Protein AF-A0A662PCT4-F1 (afdb_monomer)

Radius of gyration: 28.32 Å; Cα contacts (8 Å, |Δi|>4): 503; chains: 1; bounding box: 60×59×78 Å

Secondary structure (DSSP, 8-state):
--EE---TTT--SS--HHHHHHHTTS-EE-SSEEEEEEETTEEEEEEEE----HHHHHHHHHHH-----SSEEEEEE-S-BBTTB--SSPPBPGGGSPS--SEEEE-S--S-EEEEETTEEEEE---SS--S-SGGGGS--EEEEEETTTTEEEEEE-SS-PPEEEEEEEEEEE-HHHHHHHHHHHHHHS-GGG-SS--EEEEEEEEEEPTT--GGG--HHHHHHHTBTTBEEEEEEEEEEHHHHHHHHHHHHHTTSS-HHHHHHHHHHHHHTTTSSS-HHHHHHHHTS-S-HHHHHHHHHHHHHTT--

Solvent-accessible surface area (backbone atoms only — not comparable to full-atom values): 17930 Å² total; per-residue (Å²): 138,49,79,47,55,43,46,79,85,45,72,48,82,97,65,26,67,55,56,53,38,28,77,67,72,70,36,45,65,25,68,72,38,72,49,80,48,78,57,98,92,45,41,39,34,43,36,22,32,30,42,51,65,45,85,46,36,56,60,50,48,63,71,58,54,74,70,64,64,88,60,51,24,35,43,36,39,24,52,57,37,59,91,80,53,90,65,97,55,58,46,40,49,76,88,67,52,76,69,82,46,59,34,37,39,37,60,59,45,61,52,57,47,78,53,70,55,96,92,22,51,27,43,24,50,24,31,87,62,81,84,78,84,46,79,68,52,66,58,79,36,36,45,71,48,71,42,77,92,77,72,47,76,44,81,45,68,57,86,89,64,68,49,72,44,79,47,79,45,82,37,72,63,35,49,58,68,57,55,53,49,55,54,48,51,53,62,70,70,46,72,55,85,82,38,97,46,43,36,36,37,36,41,35,40,36,45,29,33,23,90,93,59,56,80,86,72,51,62,65,63,59,59,46,57,79,48,57,87,53,38,48,71,45,81,42,85,57,56,41,42,66,65,59,55,53,51,50,50,55,51,37,43,75,69,67,78,37,53,75,65,56,51,52,42,56,50,40,35,69,76,38,47,86,79,43,88,52,59,35,64,57,57,48,51,51,73,68,46,96,57,59,71,70,59,37,50,51,51,52,48,48,62,60,56,79,44,73,121

Nearest PDB structures (foldseek):
  5dny-assembly1_C  TM=5.877E-01  e=7.518E-11  Methanocaldococcus jannaschii DSM 2661
  3thn-assembly1_A-2  TM=6.644E-01  e=1.013E-08  Thermotoga maritima
  3qg5-assembly1_D  TM=5.789E-01  e=9.753E-10  Thermotoga maritima
  6vac-assembly1_C  TM=4.426E-01  e=1.113E-01  Mus musculus
  1j24-assembly1_A  TM=3.649E-01  e=4.162E+00  Pyrococcus furiosus DSM 3638

Mean predicted aligned error: 11.53 Å

Structure (mmCIF, N/CA/C/O backbone):
data_AF-A0A662PCT4-F1
#
_entry.id   AF-A0A662PCT4-F1
#
loop_
_atom_site.group_PDB
_atom_site.id
_atom_site.type_symbol
_atom_site.label_atom_id
_atom_site.label_alt_id
_atom_site.label_comp_id
_atom_site.label_asym_id
_atom_site.label_entity_id
_atom_site.label_seq_id
_atom_site.pdbx_PDB_ins_code
_atom_site.Cartn_x
_atom_site.Cartn_y
_atom_site.Cartn_z
_atom_site.occupancy
_atom_site.B_iso_or_equiv
_atom_site.auth_seq_id
_atom_site.auth_comp_id
_atom_site.auth_asym_id
_atom_site.auth_atom_id
_atom_site.pdbx_PDB_model_num
ATOM 1 N N . PRO A 1 1 ? -9.908 -10.406 21.009 1.00 91.75 1 PRO A N 1
ATOM 2 C CA . PRO A 1 1 ? -10.886 -10.335 19.890 1.00 91.75 1 PRO A CA 1
ATOM 3 C C . PRO A 1 1 ? -10.183 -9.800 18.635 1.00 91.75 1 PRO A C 1
ATOM 5 O O . PRO A 1 1 ? -9.162 -9.133 18.780 1.00 91.75 1 PRO A O 1
ATOM 8 N N . VAL A 1 2 ? -10.702 -10.083 17.436 1.00 96.94 2 VAL A N 1
ATOM 9 C CA . VAL A 1 2 ? -10.223 -9.468 16.184 1.00 96.94 2 VAL A CA 1
ATOM 10 C C . VAL A 1 2 ? -11.309 -8.527 15.686 1.00 96.94 2 VAL A C 1
ATOM 12 O O . VAL A 1 2 ? -12.429 -8.968 15.451 1.00 96.94 2 VAL A O 1
ATOM 15 N N . VAL A 1 3 ? -10.983 -7.246 15.543 1.00 97.94 3 VAL A N 1
ATOM 16 C CA . VAL A 1 3 ? -11.880 -6.225 14.989 1.00 97.94 3 VAL A CA 1
ATOM 17 C C . VAL A 1 3 ? -11.338 -5.827 13.624 1.00 97.94 3 VAL A C 1
ATOM 19 O O . VAL A 1 3 ? -10.139 -5.589 13.484 1.00 97.94 3 VAL A O 1
ATOM 22 N N . ALA A 1 4 ? -12.197 -5.799 12.613 1.00 97.50 4 ALA A N 1
ATOM 23 C CA . ALA A 1 4 ? -11.809 -5.529 11.240 1.00 97.50 4 ALA A CA 1
ATOM 24 C C . ALA A 1 4 ? -12.856 -4.677 10.524 1.00 97.50 4 ALA A C 1
ATOM 26 O O . ALA A 1 4 ? -14.026 -4.632 10.896 1.00 97.50 4 ALA A O 1
ATOM 27 N N . ILE A 1 5 ? -12.412 -4.034 9.453 1.00 97.44 5 ILE A N 1
ATOM 28 C CA . ILE A 1 5 ? -13.259 -3.366 8.471 1.00 97.44 5 ILE A CA 1
ATOM 29 C C . ILE A 1 5 ? -12.925 -3.940 7.097 1.00 97.44 5 ILE A C 1
ATOM 31 O O . ILE A 1 5 ? -11.806 -4.406 6.868 1.00 97.44 5 ILE A O 1
ATOM 35 N N . HIS A 1 6 ? -13.877 -3.923 6.171 1.00 95.94 6 HIS A N 1
ATOM 36 C CA . HIS A 1 6 ? -13.605 -4.324 4.793 1.00 95.94 6 HIS A CA 1
ATOM 37 C C . HIS A 1 6 ? -12.905 -3.202 4.018 1.00 95.94 6 HIS A C 1
ATOM 39 O O . HIS A 1 6 ? -13.235 -2.024 4.175 1.00 95.94 6 HIS A O 1
ATOM 45 N N . GLY A 1 7 ? -11.961 -3.568 3.155 1.00 94.75 7 GLY A N 1
ATOM 46 C CA . GLY A 1 7 ? -11.345 -2.658 2.202 1.00 94.75 7 GLY A CA 1
ATOM 47 C C . GLY A 1 7 ? -12.070 -2.649 0.857 1.00 94.75 7 GLY A C 1
ATOM 48 O O . GLY A 1 7 ? -13.131 -3.246 0.672 1.00 94.75 7 GLY A O 1
ATOM 49 N N . ASN A 1 8 ? -11.481 -1.963 -0.118 1.00 91.44 8 ASN A N 1
ATOM 50 C CA . ASN A 1 8 ? -12.028 -1.831 -1.469 1.00 91.44 8 ASN A CA 1
ATOM 51 C C . ASN A 1 8 ? -11.987 -3.138 -2.284 1.00 91.44 8 ASN A C 1
ATOM 53 O O . ASN A 1 8 ? -12.773 -3.296 -3.215 1.00 91.44 8 ASN A O 1
ATOM 57 N N . HIS A 1 9 ? -11.084 -4.070 -1.964 1.00 91.00 9 HIS A N 1
ATOM 58 C CA . HIS A 1 9 ? -10.935 -5.337 -2.695 1.00 91.00 9 HIS A CA 1
ATOM 59 C C . HIS A 1 9 ? -11.881 -6.431 -2.182 1.00 91.00 9 HIS A C 1
ATOM 61 O O . HIS A 1 9 ? -12.217 -7.371 -2.913 1.00 91.00 9 HIS A O 1
ATOM 67 N N . GLU A 1 10 ? -12.314 -6.305 -0.929 1.00 89.25 10 GLU A N 1
ATOM 68 C CA . GLU A 1 10 ? -13.185 -7.256 -0.252 1.00 89.25 10 GLU A CA 1
ATOM 69 C C . GLU A 1 10 ? -14.651 -7.058 -0.645 1.00 89.25 10 GLU A C 1
ATOM 71 O O . GLU A 1 10 ? -15.395 -8.035 -0.638 1.00 89.25 10 GLU A O 1
ATOM 76 N N . ILE A 1 11 ? -15.065 -5.843 -1.037 1.00 85.25 11 ILE A N 1
ATOM 77 C CA . ILE A 1 11 ? -16.458 -5.521 -1.387 1.00 85.25 11 ILE A CA 1
ATOM 78 C C . ILE A 1 11 ? -16.941 -6.409 -2.539 1.00 85.25 11 ILE A C 1
ATOM 80 O O . ILE A 1 11 ? -16.585 -6.232 -3.705 1.00 85.25 11 ILE A O 1
ATOM 84 N N . ARG A 1 12 ? -17.793 -7.375 -2.194 1.00 81.94 12 ARG A N 1
ATOM 85 C CA . ARG A 1 12 ? -18.421 -8.335 -3.104 1.00 81.94 12 ARG A CA 1
ATOM 86 C C . ARG A 1 12 ? -19.864 -8.569 -2.674 1.00 81.94 12 ARG A C 1
ATOM 88 O O . ARG A 1 12 ? -20.196 -8.446 -1.500 1.00 81.94 12 ARG A O 1
ATOM 95 N N . ARG A 1 13 ? -20.720 -8.919 -3.635 1.00 80.94 13 ARG A N 1
ATOM 96 C CA . ARG A 1 13 ? -22.115 -9.321 -3.396 1.00 80.94 13 ARG A CA 1
ATOM 97 C C . ARG A 1 13 ? -22.259 -10.835 -3.610 1.00 80.94 13 ARG A C 1
ATOM 99 O O . ARG A 1 13 ? -21.568 -11.363 -4.480 1.00 80.94 13 ARG A O 1
ATOM 106 N N . PRO A 1 14 ? -23.148 -11.532 -2.877 1.00 81.75 14 PRO A N 1
ATOM 107 C CA . PRO A 1 14 ? -24.082 -11.008 -1.872 1.00 81.75 14 PRO A CA 1
ATOM 108 C C . PRO A 1 14 ? -23.472 -10.784 -0.478 1.00 81.75 14 PRO A C 1
ATOM 110 O O . PRO A 1 14 ? -24.072 -10.057 0.303 1.00 81.75 14 PRO A O 1
ATOM 113 N N . ILE A 1 15 ? -22.315 -11.382 -0.174 1.00 88.69 15 ILE A N 1
ATOM 114 C CA . ILE A 1 15 ? -21.579 -11.194 1.086 1.00 88.69 15 ILE A CA 1
ATOM 115 C C . ILE A 1 15 ? -20.093 -10.993 0.788 1.00 88.69 15 ILE A C 1
ATOM 117 O O . ILE A 1 15 ? -19.564 -11.612 -0.144 1.00 88.69 15 ILE A O 1
ATOM 121 N N . ASN A 1 16 ? -19.410 -10.171 1.583 1.00 92.31 16 ASN A N 1
ATOM 122 C CA . ASN A 1 16 ? -17.954 -10.043 1.501 1.00 92.31 16 ASN A CA 1
ATOM 123 C C . ASN A 1 16 ? -17.227 -11.004 2.472 1.00 92.31 16 ASN A C 1
ATOM 125 O O . ASN A 1 16 ? -17.840 -11.505 3.418 1.00 92.31 16 ASN A O 1
ATOM 129 N N . PRO A 1 17 ? -15.926 -11.297 2.269 1.00 94.50 17 PRO A N 1
ATOM 130 C CA . PRO A 1 17 ? -15.190 -12.219 3.138 1.00 94.50 17 PRO A CA 1
ATOM 131 C C . PRO A 1 17 ? -15.152 -11.802 4.615 1.00 94.50 17 PRO A C 1
ATOM 133 O O . PRO A 1 17 ? -15.213 -12.663 5.486 1.00 94.50 17 PRO A O 1
ATOM 136 N N . ILE A 1 18 ? -15.093 -10.500 4.911 1.00 95.19 18 ILE A N 1
ATOM 137 C CA . ILE A 1 18 ? -15.060 -9.987 6.288 1.00 95.19 18 ILE A CA 1
ATOM 138 C C . ILE A 1 18 ? -16.415 -10.209 6.972 1.00 95.19 18 ILE A C 1
ATOM 140 O O . ILE A 1 18 ? -16.466 -10.686 8.103 1.00 95.19 18 ILE A O 1
ATOM 144 N N . GLU A 1 19 ? -17.522 -9.976 6.264 1.00 93.94 19 GLU A N 1
ATOM 145 C CA . GLU A 1 19 ? -18.872 -10.311 6.737 1.00 93.94 19 GLU A CA 1
ATOM 146 C C . GLU A 1 19 ? -19.053 -11.813 6.972 1.00 93.94 19 GLU A C 1
ATOM 148 O O . GLU A 1 19 ? -19.679 -12.211 7.954 1.00 93.94 19 GLU A O 1
ATOM 153 N N . ALA A 1 20 ? -18.519 -12.661 6.088 1.00 95.12 20 ALA A N 1
ATOM 154 C CA . ALA A 1 20 ? -18.584 -14.110 6.260 1.00 95.12 20 ALA A CA 1
ATOM 155 C C . ALA A 1 20 ? -17.855 -14.549 7.541 1.00 95.12 20 ALA A C 1
ATOM 157 O O . ALA A 1 20 ? -18.414 -15.303 8.338 1.00 95.12 20 ALA A O 1
ATOM 158 N N . LEU A 1 21 ? -16.648 -14.019 7.774 1.00 96.69 21 LEU A N 1
ATOM 159 C CA . LEU A 1 21 ? -15.868 -14.288 8.984 1.00 96.69 21 LEU A CA 1
ATOM 160 C C . LEU A 1 21 ? -16.566 -13.772 10.250 1.00 96.69 21 LEU A C 1
ATOM 162 O O . LEU A 1 21 ? -16.539 -14.442 11.287 1.00 96.69 21 LEU A O 1
ATOM 166 N N . HIS A 1 22 ? -17.242 -12.627 10.153 1.00 96.12 22 HIS A N 1
ATOM 167 C CA . HIS A 1 22 ? -18.059 -12.096 11.237 1.00 96.12 22 HIS A CA 1
ATOM 168 C C . HIS A 1 22 ? -19.229 -13.017 11.590 1.00 96.12 22 HIS A C 1
ATOM 170 O O . HIS A 1 22 ? -19.410 -13.366 12.753 1.00 96.12 22 HIS A O 1
ATOM 176 N N . LYS A 1 23 ? -19.970 -13.494 10.582 1.00 95.56 23 LYS A N 1
ATOM 177 C CA . LYS A 1 23 ? -21.073 -14.451 10.771 1.00 95.56 23 LYS A CA 1
ATOM 178 C C . LYS A 1 23 ? -20.616 -15.789 11.356 1.00 95.56 23 LYS A C 1
ATOM 180 O O . LYS A 1 23 ? -21.420 -16.477 11.973 1.00 95.56 23 LYS A O 1
ATOM 185 N N . SER A 1 24 ? -19.345 -16.153 11.175 1.00 96.06 24 SER A N 1
ATOM 186 C CA . SER A 1 24 ? -18.728 -17.322 11.817 1.00 96.06 24 SER A CA 1
ATOM 187 C C . SER A 1 24 ? -18.110 -17.039 13.193 1.00 96.06 24 SER A C 1
ATOM 189 O O . SER A 1 24 ? -17.416 -17.900 13.726 1.00 96.06 24 SER A O 1
ATOM 191 N N . SER A 1 25 ? -18.312 -15.845 13.759 1.00 95.31 25 SER A N 1
ATOM 192 C CA . SER A 1 25 ? -17.749 -15.426 15.052 1.00 95.31 25 SER A CA 1
ATOM 193 C C . SER A 1 25 ? -16.215 -15.460 15.119 1.00 95.31 25 SER A C 1
ATOM 195 O O . SER A 1 25 ? -15.638 -15.555 16.200 1.00 95.31 25 SER A O 1
ATOM 197 N N . LEU A 1 26 ? -15.537 -15.371 13.968 1.00 97.19 26 LEU A N 1
ATOM 198 C CA . LEU A 1 26 ? -14.071 -15.347 13.889 1.00 97.19 26 LEU A CA 1
ATOM 199 C C . LEU A 1 26 ? -13.508 -13.925 14.017 1.00 97.19 26 LEU A C 1
ATOM 201 O O . LEU A 1 26 ? -12.352 -13.754 14.402 1.00 97.19 26 LEU A O 1
ATOM 205 N N . LEU A 1 27 ? -14.313 -12.905 13.701 1.00 97.25 27 LEU A N 1
ATOM 206 C CA . LEU A 1 27 ? -13.974 -11.493 13.881 1.00 97.25 27 LEU A CA 1
ATOM 207 C C . LEU A 1 27 ? -15.222 -10.628 14.102 1.00 97.25 27 LEU A C 1
ATOM 209 O O . LEU A 1 27 ? -16.353 -11.062 13.894 1.00 97.25 27 LEU A O 1
ATOM 213 N N . ILE A 1 28 ? -15.012 -9.375 14.483 1.00 97.75 28 ILE A N 1
ATOM 214 C CA . ILE A 1 28 ? -16.031 -8.329 14.566 1.00 97.75 28 ILE A CA 1
ATOM 215 C C . ILE A 1 28 ? -15.836 -7.412 13.358 1.00 97.75 28 ILE A C 1
ATOM 217 O O . ILE A 1 28 ? -14.790 -6.776 13.242 1.00 97.75 28 ILE A O 1
ATOM 221 N N . ASN A 1 29 ? -16.800 -7.389 12.438 1.00 96.75 29 ASN A N 1
ATOM 222 C CA . ASN A 1 29 ? -16.783 -6.483 11.292 1.00 96.75 29 ASN A CA 1
ATOM 223 C C . ASN A 1 29 ? -17.465 -5.173 11.682 1.00 96.75 29 ASN A C 1
ATOM 225 O O . ASN A 1 29 ? -18.579 -5.222 12.191 1.00 96.75 29 ASN A O 1
ATOM 229 N N . LEU A 1 30 ? -16.835 -4.035 11.400 1.00 97.38 30 LEU A N 1
ATOM 230 C CA . LEU A 1 30 ? -17.435 -2.715 11.595 1.00 97.38 30 LEU A CA 1
ATOM 231 C C . LEU A 1 30 ? -17.667 -2.024 10.246 1.00 97.38 30 LEU A C 1
ATOM 233 O O . LEU A 1 30 ? -16.803 -2.024 9.363 1.00 97.38 30 LEU A O 1
ATOM 237 N N . HIS A 1 31 ? -18.826 -1.394 10.080 1.00 95.94 31 HIS A N 1
ATOM 238 C CA . HIS A 1 31 ? -19.063 -0.477 8.969 1.00 95.94 31 HIS A CA 1
ATOM 239 C C . HIS A 1 31 ? -20.077 0.601 9.354 1.00 95.94 31 HIS A C 1
ATOM 241 O O . HIS A 1 31 ? -21.280 0.417 9.200 1.00 95.94 31 HIS A O 1
ATOM 247 N N . GLY A 1 32 ? -19.574 1.739 9.834 1.00 96.31 32 GLY A N 1
ATOM 248 C CA . GLY A 1 32 ? -20.426 2.773 10.420 1.00 96.31 32 GLY A CA 1
ATOM 249 C C . GLY A 1 32 ? -20.916 2.378 11.814 1.00 96.31 32 GLY A C 1
ATOM 250 O O . GLY A 1 32 ? -22.029 2.718 12.201 1.00 96.31 32 GLY A O 1
ATOM 251 N N . GLU A 1 33 ? -20.101 1.618 12.545 1.00 96.19 33 GLU A N 1
ATOM 252 C CA . GLU A 1 33 ? -20.440 1.030 13.840 1.00 96.19 33 GLU A CA 1
ATOM 253 C C . GLU A 1 33 ? -19.223 1.060 14.765 1.00 96.19 33 GLU A C 1
ATOM 255 O O . GLU A 1 33 ? -18.085 1.271 14.324 1.00 96.19 33 GLU A O 1
ATOM 260 N N . SER A 1 34 ? -19.471 0.803 16.047 1.00 97.62 34 SER A N 1
ATOM 261 C CA . SER A 1 34 ? -18.447 0.823 17.084 1.00 97.62 34 SER A CA 1
ATOM 262 C C . SER A 1 34 ? -18.536 -0.416 17.958 1.00 97.62 34 SER A C 1
ATOM 264 O O . SER A 1 34 ? -19.607 -0.987 18.150 1.00 97.62 34 SER A O 1
ATOM 266 N N . VAL A 1 35 ? -17.395 -0.829 18.500 1.00 97.50 35 VAL A N 1
ATOM 267 C CA . VAL A 1 35 ? -17.318 -1.889 19.503 1.00 97.50 35 VAL A CA 1
ATOM 268 C C . VAL A 1 35 ? -16.597 -1.374 20.735 1.00 97.50 35 VAL A C 1
ATOM 270 O O . VAL A 1 35 ? -15.535 -0.758 20.638 1.00 97.50 35 VAL A O 1
ATOM 273 N N . VAL A 1 36 ? -17.187 -1.658 21.888 1.00 96.81 36 VAL A N 1
ATOM 274 C CA . VAL A 1 36 ? -16.613 -1.395 23.202 1.00 96.81 36 VAL A CA 1
ATOM 275 C C . VAL A 1 36 ? -15.966 -2.678 23.710 1.00 96.81 36 VAL A C 1
ATOM 277 O O . VAL A 1 36 ? -16.592 -3.738 23.726 1.00 96.81 36 VAL A O 1
ATOM 280 N N . LEU A 1 37 ? -14.710 -2.575 24.127 1.00 94.31 37 LEU A N 1
ATOM 281 C CA . LEU A 1 37 ? -13.946 -3.639 24.756 1.00 94.31 37 LEU A CA 1
ATOM 282 C C . LEU A 1 37 ? -13.570 -3.181 26.165 1.00 94.31 37 LEU A C 1
ATOM 284 O O . LEU A 1 37 ? -12.799 -2.237 26.332 1.00 94.31 37 LEU A O 1
ATOM 288 N N . GLU A 1 38 ? -14.122 -3.852 27.168 1.00 92.38 38 GLU A N 1
ATOM 289 C CA . GLU A 1 38 ? -13.838 -3.592 28.579 1.00 92.38 38 GLU A CA 1
ATOM 290 C C . GLU A 1 38 ? -12.938 -4.694 29.138 1.00 92.38 38 GLU A C 1
ATOM 292 O O . GLU A 1 38 ? -13.167 -5.886 28.912 1.00 92.38 38 GLU A O 1
ATOM 297 N N . GLY A 1 39 ? -11.893 -4.285 29.852 1.00 83.94 39 GLY A N 1
ATOM 298 C CA . GLY A 1 39 ? -10.974 -5.168 30.559 1.00 83.94 39 GLY A CA 1
ATOM 299 C C . GLY A 1 39 ? -10.623 -4.612 31.936 1.00 83.94 39 GLY A C 1
ATOM 300 O O . GLY A 1 39 ? -11.097 -3.547 32.329 1.00 83.94 39 GLY A O 1
ATOM 301 N N . SER A 1 40 ? -9.761 -5.320 32.666 1.00 81.75 40 SER A N 1
ATOM 302 C CA . SER A 1 40 ? -9.232 -4.850 33.957 1.00 81.75 40 SER A CA 1
ATOM 303 C C . SER A 1 40 ? -8.528 -3.496 33.860 1.00 81.75 40 SER A C 1
ATOM 305 O O . SER A 1 40 ? -8.514 -2.742 34.828 1.00 81.75 40 SER A O 1
ATOM 307 N N . ASP A 1 41 ? -7.986 -3.197 32.681 1.00 80.06 41 ASP A N 1
ATOM 308 C CA . ASP A 1 41 ? -7.098 -2.062 32.435 1.00 80.06 41 ASP A CA 1
ATOM 309 C C . ASP A 1 41 ? -7.859 -0.856 31.844 1.00 80.06 41 ASP A C 1
ATOM 311 O O . ASP A 1 41 ? -7.269 0.165 31.500 1.00 80.06 41 ASP A O 1
ATOM 315 N N . GLY A 1 42 ? -9.191 -0.961 31.730 1.00 88.56 42 GLY A N 1
ATOM 316 C CA . GLY A 1 42 ? -10.075 0.117 31.293 1.00 88.56 42 GLY A CA 1
ATOM 317 C C . GLY A 1 42 ? -10.945 -0.229 30.084 1.00 88.56 42 GLY A C 1
ATOM 318 O O . GLY A 1 42 ? -11.172 -1.395 29.748 1.00 88.56 42 GLY A O 1
ATOM 319 N N . LYS A 1 43 ? -11.463 0.825 29.445 1.00 94.38 43 LYS A N 1
ATOM 320 C CA . LYS A 1 43 ? -12.406 0.761 28.323 1.00 94.38 43 LYS A CA 1
ATOM 321 C C . LYS A 1 43 ? -11.737 1.251 27.035 1.00 94.38 43 LYS A C 1
ATOM 323 O O . LYS A 1 43 ? -11.178 2.347 27.000 1.00 94.38 43 LYS A O 1
ATOM 328 N N . LEU A 1 44 ? -11.810 0.438 25.984 1.00 95.50 44 LEU A N 1
ATOM 329 C CA . LEU A 1 44 ? -11.342 0.742 24.631 1.00 95.50 44 LEU A CA 1
ATOM 330 C C . LEU A 1 44 ? -12.530 0.708 23.671 1.00 95.50 44 LEU A C 1
ATOM 332 O O . LEU A 1 44 ? -13.167 -0.334 23.516 1.00 95.50 44 LEU A O 1
ATOM 336 N N . THR A 1 45 ? -12.778 1.807 22.968 1.00 97.62 45 THR A N 1
ATOM 337 C CA . THR A 1 45 ? -13.833 1.882 21.954 1.00 97.62 45 THR A CA 1
ATOM 338 C C . THR A 1 45 ? -13.217 2.037 20.571 1.00 97.62 45 THR A C 1
ATOM 340 O O . THR A 1 45 ? -12.446 2.962 20.310 1.00 97.62 45 THR A O 1
ATOM 343 N N . ILE A 1 46 ? -13.564 1.128 19.661 1.00 98.31 46 ILE A N 1
ATOM 344 C CA . ILE A 1 46 ? -13.106 1.152 18.270 1.00 98.31 46 ILE A CA 1
ATOM 345 C C . ILE A 1 46 ? -14.296 1.491 17.385 1.00 98.31 46 ILE A C 1
ATOM 347 O O . ILE A 1 46 ? -15.251 0.723 17.307 1.00 98.31 46 ILE A O 1
ATOM 351 N N . HIS A 1 47 ? -14.205 2.622 16.695 1.00 98.69 47 HIS A N 1
ATOM 352 C CA . HIS A 1 47 ? -15.178 3.099 15.718 1.00 98.69 47 HIS A CA 1
ATOM 353 C C . HIS A 1 47 ? -14.647 2.765 14.326 1.00 98.69 47 HIS A C 1
ATOM 355 O O . HIS A 1 47 ? -13.533 3.164 13.979 1.00 98.69 47 HIS A O 1
ATOM 361 N N . GLY A 1 48 ? -15.410 2.021 13.525 1.00 98.25 48 GLY A N 1
ATOM 362 C CA . GLY A 1 48 ? -14.933 1.492 12.249 1.00 98.25 48 GLY A CA 1
ATOM 363 C C . GLY A 1 48 ? -15.832 1.821 11.063 1.00 98.25 48 GLY A C 1
ATOM 364 O O . GLY A 1 48 ? -17.026 1.525 11.071 1.00 98.25 48 GLY A O 1
ATOM 365 N N . MET A 1 49 ? -15.238 2.340 9.987 1.00 98.00 49 MET A N 1
ATOM 366 C CA . MET A 1 49 ? -15.894 2.450 8.681 1.00 98.00 49 MET A CA 1
ATOM 367 C C . MET A 1 49 ? -15.043 1.779 7.604 1.00 98.00 49 MET A C 1
ATOM 369 O O . MET A 1 49 ? -13.962 2.260 7.252 1.00 98.00 49 MET A O 1
ATOM 373 N N . GLY A 1 50 ? -15.564 0.675 7.059 1.00 96.62 50 GLY A N 1
ATOM 374 C CA . GLY A 1 50 ? -15.024 0.046 5.852 1.00 96.62 50 GLY A CA 1
ATOM 375 C C . GLY A 1 50 ? -14.986 0.976 4.640 1.00 96.62 50 GLY A C 1
ATOM 376 O O . GLY A 1 50 ? -15.443 2.121 4.681 1.00 96.62 50 GLY A O 1
ATOM 377 N N . PHE A 1 51 ? -14.409 0.485 3.548 1.00 95.81 51 PHE A N 1
ATOM 378 C CA . PHE A 1 51 ? -14.263 1.279 2.337 1.00 95.81 51 PHE A CA 1
ATOM 379 C C . PHE A 1 51 ? -15.618 1.732 1.784 1.00 95.81 51 PHE A C 1
ATOM 381 O O . PHE A 1 51 ? -16.596 0.994 1.708 1.00 95.81 51 PHE A O 1
ATOM 388 N N . VAL A 1 52 ? -15.621 2.972 1.328 1.00 94.69 52 VAL A N 1
ATOM 389 C CA . VAL A 1 52 ? -16.709 3.671 0.654 1.00 94.69 52 VAL A CA 1
ATOM 390 C C . VAL A 1 52 ? -16.021 4.368 -0.513 1.00 94.69 52 VAL A C 1
ATOM 392 O O . VAL A 1 52 ? -14.946 4.912 -0.294 1.00 94.69 52 VAL A O 1
ATOM 395 N N . PRO A 1 53 ? -16.575 4.361 -1.737 1.00 92.19 53 PRO A N 1
ATOM 396 C CA . PRO A 1 53 ? -15.964 5.094 -2.841 1.00 92.19 53 PRO A CA 1
ATOM 397 C C . PRO A 1 53 ? -15.648 6.538 -2.434 1.00 92.19 53 PRO A C 1
ATOM 399 O O . PRO A 1 53 ? -16.518 7.202 -1.866 1.00 92.19 53 PRO A O 1
ATOM 402 N N . ASP A 1 54 ? -14.435 7.007 -2.734 1.00 91.00 54 ASP A N 1
ATOM 403 C CA . ASP A 1 54 ? -13.861 8.245 -2.186 1.00 91.00 54 ASP A CA 1
ATOM 404 C C . ASP A 1 54 ? -14.810 9.453 -2.348 1.00 91.00 54 ASP A C 1
ATOM 406 O O . ASP A 1 54 ? -15.060 10.196 -1.397 1.00 91.00 54 ASP A O 1
ATOM 410 N N . LYS A 1 55 ? -15.480 9.578 -3.505 1.00 91.00 55 LYS A N 1
ATOM 411 C CA . LYS A 1 55 ? -16.498 10.624 -3.761 1.00 91.00 55 LYS A CA 1
ATOM 412 C C . LYS A 1 55 ? -17.685 10.663 -2.781 1.00 91.00 55 LYS A C 1
ATOM 414 O O . LYS A 1 55 ? -18.388 11.669 -2.719 1.00 91.00 55 LYS A O 1
ATOM 419 N N . TYR A 1 56 ? -17.956 9.576 -2.060 1.00 94.31 56 TYR A N 1
ATOM 420 C CA . TYR A 1 56 ? -19.039 9.462 -1.078 1.00 94.31 56 TYR A CA 1
ATOM 421 C C . TYR A 1 56 ? -18.532 9.374 0.363 1.00 94.31 56 TYR A C 1
ATOM 423 O O . TYR A 1 56 ? -19.347 9.466 1.282 1.00 94.31 56 TYR A O 1
ATOM 431 N N . ALA A 1 57 ? -17.222 9.227 0.576 1.00 95.00 57 ALA A N 1
ATOM 432 C CA . ALA A 1 57 ? -16.634 8.995 1.890 1.00 95.00 57 ALA A CA 1
ATOM 433 C C . ALA A 1 57 ? -16.965 10.116 2.886 1.00 95.00 57 ALA A C 1
ATOM 435 O O . ALA A 1 57 ? -17.410 9.837 3.997 1.00 95.00 57 ALA A O 1
ATOM 436 N N . ALA A 1 58 ? -16.848 11.381 2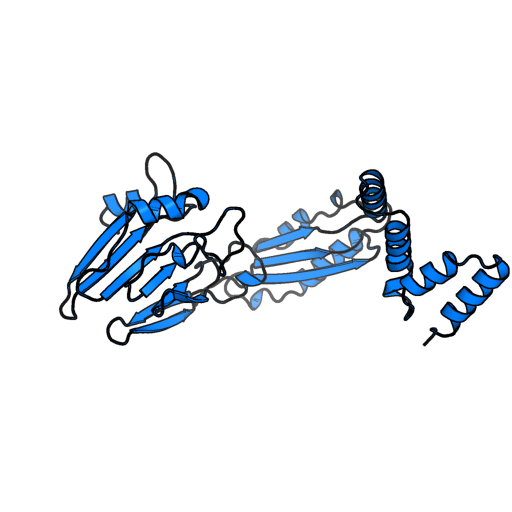.465 1.00 95.31 58 ALA A N 1
ATOM 437 C CA . ALA A 1 58 ? -17.158 12.535 3.315 1.00 95.31 58 ALA A CA 1
ATOM 438 C C . ALA A 1 58 ? -18.631 12.548 3.752 1.00 95.31 58 ALA A C 1
ATOM 440 O O . ALA A 1 58 ? -18.952 12.757 4.921 1.00 95.31 58 ALA A O 1
ATOM 441 N N . LYS A 1 59 ? -19.544 12.248 2.819 1.00 96.38 59 LYS A N 1
ATOM 442 C CA . LYS A 1 59 ? -20.979 12.158 3.112 1.00 96.38 59 LYS A CA 1
ATOM 443 C C . LYS A 1 59 ? -21.289 10.992 4.052 1.00 96.38 59 LYS A C 1
ATOM 445 O O . LYS A 1 59 ? -22.116 11.151 4.947 1.00 96.38 59 LYS A O 1
ATOM 450 N N . ALA A 1 60 ? -20.649 9.841 3.852 1.00 96.69 60 ALA A N 1
ATOM 451 C CA . ALA A 1 60 ? -20.821 8.671 4.709 1.00 96.69 60 ALA A CA 1
ATOM 452 C C . ALA A 1 60 ? -20.350 8.956 6.143 1.00 96.69 60 ALA A C 1
ATOM 454 O O . ALA A 1 60 ? -21.122 8.747 7.075 1.00 96.69 60 ALA A O 1
ATOM 455 N N . LEU A 1 61 ? -19.154 9.535 6.311 1.00 96.75 61 LEU A N 1
ATOM 456 C CA . LEU A 1 61 ? -18.640 9.960 7.618 1.00 96.75 61 LEU A CA 1
ATOM 457 C C . LEU A 1 61 ? -19.546 10.986 8.292 1.00 96.75 61 LEU A C 1
ATOM 459 O O . LEU A 1 61 ? -19.845 10.838 9.469 1.00 96.75 61 LEU A O 1
ATOM 463 N N . SER A 1 62 ? -20.023 11.989 7.553 1.00 96.00 62 SER A N 1
ATOM 464 C CA . SER A 1 62 ? -20.941 12.992 8.099 1.00 96.00 62 SER A CA 1
ATOM 465 C C . SER A 1 62 ? -22.296 12.405 8.497 1.00 96.00 62 SER A C 1
ATOM 467 O O . SER A 1 62 ? -22.921 12.924 9.415 1.00 96.00 62 SER A O 1
ATOM 469 N N . SER A 1 63 ? -22.771 11.371 7.797 1.00 97.12 63 SER A N 1
ATOM 470 C CA . SER A 1 63 ? -24.056 10.727 8.101 1.00 97.12 63 SER A CA 1
ATOM 471 C C . SER A 1 63 ? -23.942 9.786 9.299 1.00 97.12 63 SER A C 1
ATOM 473 O O . SER A 1 63 ? -24.863 9.721 10.104 1.00 97.12 63 SER A O 1
ATOM 475 N N . TRP A 1 64 ? -22.821 9.068 9.413 1.00 97.56 64 TRP A N 1
ATOM 476 C CA . TRP A 1 64 ? -22.520 8.214 10.561 1.00 97.56 64 TRP A CA 1
ATOM 477 C C . TRP A 1 64 ? -22.198 9.038 11.815 1.00 97.56 64 TRP A C 1
ATOM 479 O O . TRP A 1 64 ? -22.701 8.735 12.889 1.00 97.56 64 TRP A O 1
ATOM 489 N N . SER A 1 65 ? -21.407 10.103 11.655 1.00 96.50 65 SER A N 1
ATOM 490 C CA . SER A 1 65 ? -21.042 11.080 12.687 1.00 96.50 65 SER A CA 1
ATOM 491 C C . SER A 1 65 ? -20.530 10.439 13.991 1.00 96.50 65 SER A C 1
ATOM 493 O O . SER A 1 65 ? -21.108 10.667 15.057 1.00 96.50 65 SER A O 1
ATOM 495 N N . PRO A 1 66 ? -19.465 9.611 13.940 1.00 97.06 66 PRO A N 1
ATOM 496 C CA . PRO A 1 66 ? -18.973 8.930 15.130 1.00 97.06 66 PRO A CA 1
ATOM 497 C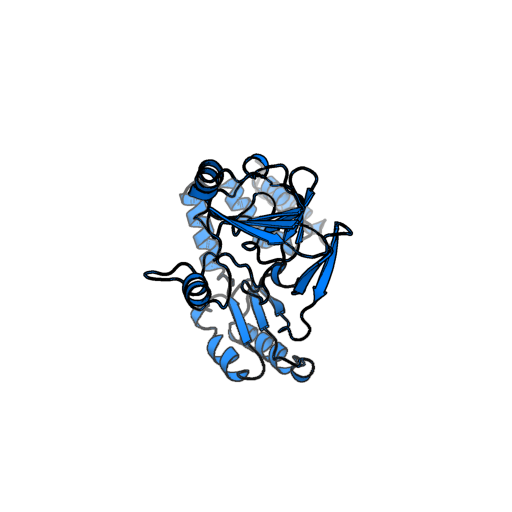 C . PRO A 1 66 ? -18.423 9.941 16.140 1.00 97.06 66 PRO A C 1
ATOM 499 O O . PRO A 1 66 ? -17.685 10.863 15.782 1.00 97.06 66 PRO A O 1
ATOM 502 N N . SER A 1 67 ? -18.743 9.728 17.413 1.00 96.69 67 SER A N 1
ATOM 503 C CA . SER A 1 67 ? -18.253 10.528 18.533 1.00 96.69 67 SER A CA 1
ATOM 504 C C . SER A 1 67 ? -17.510 9.646 19.537 1.00 96.69 67 SER A C 1
ATOM 506 O O . SER A 1 67 ? -17.988 8.546 19.820 1.00 96.69 67 SER A O 1
ATOM 508 N N . PRO A 1 68 ? -16.390 10.112 20.112 1.00 96.56 68 PRO A N 1
ATOM 509 C CA . PRO A 1 68 ? -15.701 9.395 21.180 1.00 96.56 68 PRO A CA 1
ATOM 510 C C . PRO A 1 68 ? -16.620 9.089 22.373 1.00 96.56 68 PRO A C 1
ATOM 512 O O . PRO A 1 68 ? -17.462 9.909 22.741 1.00 96.56 68 PRO A O 1
ATOM 515 N N . GLU A 1 69 ? -16.428 7.928 22.992 1.00 95.38 69 GLU A N 1
ATOM 516 C CA . GLU A 1 69 ? -17.058 7.539 24.256 1.00 95.38 69 GLU A CA 1
ATOM 517 C C . GLU A 1 69 ? -16.097 7.715 25.443 1.00 95.38 69 GLU A C 1
ATOM 519 O O . GLU A 1 69 ? -14.943 8.099 25.276 1.00 95.38 69 GLU A O 1
ATOM 524 N N . GLU A 1 70 ? -16.545 7.399 26.659 1.00 93.69 70 GLU A N 1
ATOM 525 C CA . GLU A 1 70 ? -15.643 7.233 27.802 1.00 93.69 70 GLU A CA 1
ATOM 526 C C . GLU A 1 70 ? -14.602 6.128 27.536 1.00 93.69 70 GLU A C 1
ATOM 528 O O . GLU A 1 70 ? -14.942 5.062 27.014 1.00 93.69 70 GLU A O 1
ATOM 533 N N . GLY A 1 71 ? -13.347 6.381 27.919 1.00 94.00 71 GLY A N 1
ATOM 534 C CA . GLY A 1 71 ? -12.210 5.486 27.691 1.00 94.00 71 GLY A CA 1
ATOM 535 C C . GLY A 1 71 ? -11.323 5.921 26.521 1.00 94.00 71 GLY A C 1
ATOM 536 O O . GLY A 1 71 ? -11.380 7.064 26.068 1.00 94.00 71 GLY A O 1
ATOM 537 N N . PHE A 1 72 ? -10.477 5.008 26.043 1.00 96.69 72 PHE A N 1
ATOM 538 C CA . PHE A 1 72 ? -9.592 5.259 24.905 1.00 96.69 72 PHE A CA 1
ATOM 539 C C . PHE A 1 72 ? -10.336 5.025 23.589 1.00 96.69 72 PHE A C 1
ATOM 541 O O . PHE A 1 72 ? -10.939 3.966 23.399 1.00 96.69 72 PHE A O 1
ATOM 548 N N . ASN A 1 73 ? -10.275 5.980 22.658 1.00 97.94 73 ASN A N 1
ATOM 549 C CA . ASN A 1 73 ? -11.055 5.911 21.420 1.00 97.94 73 ASN A CA 1
ATOM 550 C C . ASN A 1 73 ? -10.184 5.822 20.167 1.00 97.94 73 ASN A C 1
ATOM 552 O O . ASN A 1 73 ? -9.338 6.679 19.908 1.00 97.94 73 ASN A O 1
ATOM 556 N N . VAL A 1 74 ? -10.475 4.823 19.331 1.00 98.31 74 VAL A N 1
ATOM 557 C CA . VAL A 1 74 ? -9.823 4.608 18.036 1.00 98.31 74 VAL A CA 1
ATOM 558 C C . VAL A 1 74 ? -10.812 4.870 16.907 1.00 98.31 74 VAL A C 1
ATOM 560 O O . VAL A 1 74 ? -11.890 4.275 16.887 1.00 98.31 74 VAL A O 1
ATOM 563 N N . LEU A 1 75 ? -10.426 5.695 15.931 1.00 98.69 75 LEU A N 1
ATOM 564 C CA . LEU A 1 75 ? -11.132 5.816 14.654 1.00 98.69 75 LEU A CA 1
ATOM 565 C C . LEU A 1 75 ? -10.379 5.046 13.565 1.00 98.69 75 LEU A C 1
ATOM 567 O O . LEU A 1 75 ? -9.265 5.410 13.180 1.00 98.69 75 LEU A O 1
ATOM 571 N N . MET A 1 76 ? -10.999 3.991 13.041 1.00 98.50 76 MET A N 1
ATOM 572 C CA . MET A 1 76 ? -10.422 3.108 12.030 1.00 98.50 76 MET A CA 1
ATOM 573 C C . MET A 1 76 ? -11.158 3.248 10.692 1.00 98.50 76 MET A C 1
ATOM 575 O O . MET A 1 76 ? -12.348 2.944 10.594 1.00 98.50 76 MET A O 1
ATOM 579 N N . LEU A 1 77 ? -10.442 3.673 9.646 1.00 98.12 77 LEU A N 1
ATOM 580 C CA . LEU A 1 77 ? -11.007 3.932 8.314 1.00 98.12 77 LEU A CA 1
ATOM 581 C C . LEU A 1 77 ? -10.218 3.225 7.206 1.00 98.12 77 LEU A C 1
ATOM 583 O O . LEU A 1 77 ? -8.996 3.090 7.269 1.00 98.12 77 LEU A O 1
ATOM 587 N N . HIS A 1 78 ? -10.896 2.858 6.120 1.00 96.88 78 HIS A N 1
ATOM 588 C CA . HIS A 1 78 ? -10.246 2.418 4.878 1.00 96.88 78 HIS A CA 1
ATOM 589 C C . HIS A 1 78 ? -10.580 3.385 3.744 1.00 96.88 78 HIS A C 1
ATOM 591 O O . HIS A 1 78 ? -11.460 3.104 2.943 1.00 96.88 78 HIS A O 1
ATOM 597 N N . GLN A 1 79 ? -9.926 4.548 3.705 1.00 94.75 79 GLN A N 1
ATOM 598 C CA . GLN A 1 79 ? -10.237 5.637 2.766 1.00 94.75 79 GLN A CA 1
ATOM 599 C C . GLN A 1 79 ? -8.969 6.317 2.241 1.00 94.75 79 GLN A C 1
ATOM 601 O O . GLN A 1 79 ? -7.943 6.324 2.930 1.00 94.75 79 GLN A O 1
ATOM 606 N N . SER A 1 80 ? -9.040 6.928 1.056 1.00 92.44 80 SER A N 1
ATOM 607 C CA . SER A 1 80 ? -8.011 7.872 0.607 1.00 92.44 80 SER A CA 1
ATOM 608 C C . SER A 1 80 ? -8.062 9.153 1.437 1.00 92.44 80 SER A C 1
ATOM 610 O O . SER A 1 80 ? -9.136 9.712 1.649 1.00 92.44 80 SER A O 1
ATOM 612 N N . VAL A 1 81 ? -6.900 9.660 1.856 1.00 90.81 81 VAL A N 1
ATOM 613 C CA . VAL A 1 81 ? -6.788 10.905 2.632 1.00 90.81 81 VAL A CA 1
ATOM 614 C C . VAL A 1 81 ? -5.781 11.845 1.985 1.00 90.81 81 VAL A C 1
ATOM 616 O O . VAL A 1 81 ? -4.682 11.433 1.593 1.00 90.81 81 VAL A O 1
ATOM 619 N N . LEU A 1 82 ? -6.167 13.115 1.865 1.00 86.25 82 LEU A N 1
ATOM 620 C CA . LEU A 1 82 ? -5.367 14.158 1.241 1.00 86.25 82 LEU A CA 1
ATOM 621 C C . LEU A 1 82 ? -4.022 14.297 1.966 1.00 86.25 82 LEU A C 1
ATOM 623 O O . LEU A 1 82 ? -3.958 14.281 3.193 1.00 86.25 82 LEU A O 1
ATOM 627 N N . GLY A 1 83 ? -2.941 14.414 1.196 1.00 81.94 83 GLY A N 1
ATOM 628 C CA . GLY A 1 83 ? -1.574 14.499 1.722 1.00 81.94 83 GLY A CA 1
ATOM 629 C C . GLY A 1 83 ? -0.896 13.145 1.956 1.00 81.94 83 GLY A C 1
ATOM 630 O O . GLY A 1 83 ? 0.329 13.099 2.045 1.00 81.94 83 GLY A O 1
ATOM 631 N N . TYR A 1 84 ? -1.647 12.039 1.972 1.00 81.06 84 TYR A N 1
ATOM 632 C CA . TYR A 1 84 ? -1.083 10.692 2.127 1.00 81.06 84 TYR A CA 1
ATOM 633 C C . TYR A 1 84 ? -1.125 9.858 0.845 1.00 81.06 84 TYR A C 1
ATOM 635 O O . TYR A 1 84 ? -0.287 8.976 0.653 1.00 81.06 84 TYR A O 1
ATOM 643 N N . VAL A 1 85 ? -2.070 10.150 -0.048 1.00 75.06 85 VAL A N 1
ATOM 644 C CA . VAL A 1 85 ? -2.194 9.531 -1.373 1.00 75.06 85 VAL A CA 1
ATOM 645 C C . VAL A 1 85 ? -2.507 10.578 -2.435 1.00 75.06 85 VAL A C 1
ATOM 647 O O . VAL A 1 85 ? -3.091 11.619 -2.140 1.00 75.06 85 VAL A O 1
ATOM 650 N N . TYR A 1 86 ? -2.136 10.271 -3.680 1.00 66.88 86 TYR A N 1
ATOM 651 C CA . TYR A 1 86 ? -2.600 10.971 -4.880 1.00 66.88 86 TYR A CA 1
ATOM 652 C C . TYR A 1 86 ? -3.680 10.111 -5.553 1.00 66.88 86 TYR A C 1
ATOM 654 O O . TYR A 1 86 ? -3.350 9.276 -6.399 1.00 66.88 86 TYR A O 1
ATOM 662 N N . PRO A 1 87 ? -4.945 10.211 -5.118 1.00 66.31 87 PRO A N 1
ATOM 663 C CA . PRO A 1 87 ? -6.033 9.411 -5.671 1.00 66.31 87 PRO A CA 1
ATOM 664 C C . PRO A 1 87 ? -6.480 9.906 -7.054 1.00 66.31 87 PRO A C 1
ATOM 666 O O . PRO A 1 87 ? -6.233 11.045 -7.448 1.00 66.31 87 PRO A O 1
ATOM 669 N N . ASN A 1 88 ? -7.190 9.034 -7.773 1.00 65.00 88 ASN A N 1
ATOM 670 C CA . ASN A 1 88 ? -7.881 9.386 -9.020 1.00 65.00 88 ASN A CA 1
ATOM 671 C C . ASN A 1 88 ? -9.215 10.117 -8.770 1.00 65.00 88 ASN A C 1
ATOM 673 O O . ASN A 1 88 ? -9.754 10.743 -9.678 1.00 65.00 88 ASN A O 1
ATOM 677 N N . GLU A 1 89 ? -9.757 10.006 -7.555 1.00 76.44 89 GLU A N 1
ATOM 678 C CA . GLU A 1 89 ? -10.981 10.664 -7.087 1.00 76.44 89 GLU A CA 1
ATOM 679 C C . GLU A 1 89 ? -10.660 11.616 -5.925 1.00 76.44 89 GLU A C 1
ATOM 681 O O . GLU A 1 89 ? -9.543 11.619 -5.422 1.00 76.44 89 GLU A O 1
ATOM 686 N N . ARG A 1 90 ? -11.613 12.445 -5.483 1.00 86.00 90 ARG A N 1
ATOM 687 C CA . ARG A 1 90 ? -11.392 13.375 -4.362 1.00 86.00 90 ARG A CA 1
ATOM 688 C C . ARG A 1 90 ? -11.137 12.592 -3.056 1.00 86.00 90 ARG A C 1
ATOM 690 O O . ARG A 1 90 ? -12.073 11.943 -2.600 1.00 86.00 90 ARG A O 1
ATOM 697 N N . PRO A 1 91 ? -9.952 12.689 -2.424 1.00 88.94 91 PRO A N 1
ATOM 698 C CA . PRO A 1 91 ? -9.710 12.072 -1.119 1.00 88.94 91 PRO A CA 1
ATOM 699 C C . PRO A 1 91 ? -10.479 12.792 -0.008 1.00 88.94 91 PRO A C 1
ATOM 701 O O . PRO A 1 91 ? -10.858 13.952 -0.169 1.00 88.94 91 PRO A O 1
ATOM 704 N N . LEU A 1 92 ? -10.605 12.145 1.153 1.00 92.50 92 LEU A N 1
ATOM 705 C CA . LEU A 1 92 ? -11.014 12.823 2.382 1.00 92.50 92 LEU A CA 1
ATOM 706 C C . LEU A 1 92 ? -10.003 13.898 2.774 1.00 92.50 92 LEU A C 1
ATOM 708 O O . LEU A 1 92 ? -8.790 13.664 2.806 1.00 92.50 92 LEU A O 1
ATOM 712 N N . GLU A 1 93 ? -10.512 15.065 3.133 1.00 93.44 93 GLU A N 1
ATOM 713 C CA . GLU A 1 93 ? -9.723 16.124 3.745 1.00 93.44 93 GLU A CA 1
ATOM 714 C C . GLU A 1 93 ? -9.638 15.913 5.260 1.00 93.44 93 GLU A C 1
ATOM 716 O O . GLU A 1 93 ? -10.575 15.424 5.889 1.00 93.44 93 GLU A O 1
ATOM 721 N N . ILE A 1 94 ? -8.533 16.337 5.883 1.00 92.81 94 ILE A N 1
ATOM 722 C CA . ILE A 1 94 ? -8.345 16.204 7.340 1.00 92.81 94 ILE A CA 1
ATOM 723 C C . ILE A 1 94 ? -9.490 16.881 8.114 1.00 92.81 94 ILE A C 1
ATOM 725 O O . ILE A 1 94 ? -9.932 16.370 9.139 1.00 92.81 94 ILE A O 1
ATOM 729 N N . GLY A 1 95 ? -10.011 18.003 7.605 1.00 93.75 95 GLY A N 1
ATOM 730 C CA . GLY A 1 95 ? -11.136 18.721 8.209 1.00 93.75 95 GLY A CA 1
ATOM 731 C C . GLY A 1 95 ? -12.466 17.957 8.201 1.00 93.75 95 GLY A C 1
ATOM 732 O O . GLY A 1 95 ? -13.327 18.260 9.020 1.00 93.75 95 GLY A O 1
ATOM 733 N N . GLU A 1 96 ? -12.626 16.965 7.321 1.00 95.50 96 GLU A N 1
ATOM 734 C CA . GLU A 1 96 ? -13.828 16.123 7.222 1.00 95.50 96 GLU A CA 1
ATOM 735 C C . GLU A 1 96 ? -13.776 14.912 8.164 1.00 95.50 96 GLU A C 1
ATOM 737 O O . GLU A 1 96 ? -14.774 14.215 8.346 1.00 95.50 96 GLU A O 1
ATOM 742 N N . ILE A 1 97 ? -12.612 14.644 8.758 1.00 96.69 97 ILE A N 1
ATOM 743 C CA . ILE A 1 97 ? -12.409 13.521 9.668 1.00 96.69 97 ILE A CA 1
ATOM 744 C C . ILE A 1 97 ? -12.890 13.939 11.068 1.00 96.69 97 ILE A C 1
ATOM 746 O O . ILE A 1 97 ? -12.471 14.994 11.554 1.00 96.69 97 ILE A O 1
ATOM 750 N N . PRO A 1 98 ? -13.745 13.141 11.733 1.00 96.62 98 PRO A N 1
ATOM 751 C CA . PRO A 1 98 ? -14.228 13.418 13.085 1.00 96.62 98 PRO A CA 1
ATOM 752 C C . PRO A 1 98 ? -13.103 13.664 14.101 1.00 96.62 98 PRO A C 1
ATOM 754 O O . PRO A 1 98 ? -12.055 13.025 14.053 1.00 96.62 98 PRO A O 1
ATOM 757 N N . LYS A 1 99 ? -13.330 14.604 15.025 1.00 97.19 99 LYS A N 1
ATOM 758 C CA . LYS A 1 99 ? -12.375 15.013 16.070 1.00 97.19 99 LYS A CA 1
ATOM 759 C C . LYS A 1 99 ? -12.604 14.253 17.378 1.00 97.19 99 LYS A C 1
ATOM 761 O O . LYS A 1 99 ? -13.659 13.669 17.589 1.00 97.19 99 LYS A O 1
ATOM 766 N N . GLY A 1 100 ? -11.633 14.356 18.287 1.00 96.75 100 GLY A N 1
ATOM 767 C CA . GLY A 1 100 ? -11.753 13.898 19.676 1.00 96.75 100 GLY A CA 1
ATOM 768 C C . GLY A 1 100 ? -11.297 12.460 19.930 1.00 96.75 100 GLY A C 1
ATOM 769 O 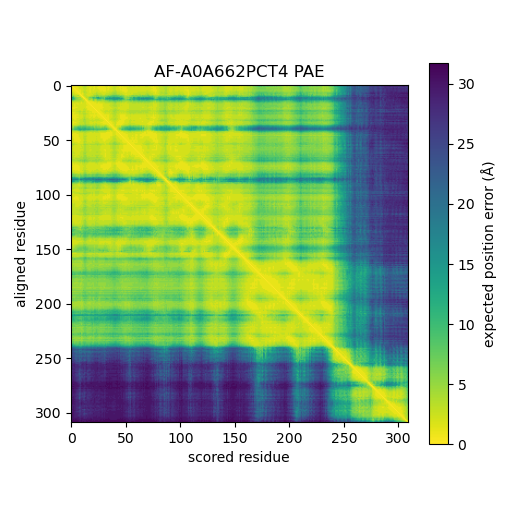O . GLY A 1 100 ? -11.294 12.035 21.077 1.00 96.75 100 GLY A O 1
ATOM 770 N N . PHE A 1 101 ? -10.888 11.728 18.894 1.00 98.06 101 PHE A N 1
ATOM 771 C CA . PHE A 1 101 ? -10.313 10.390 19.034 1.00 98.06 101 PHE A CA 1
ATOM 772 C C . PHE A 1 101 ? -8.863 10.459 19.504 1.00 98.06 101 PHE A C 1
ATOM 774 O O . PHE A 1 101 ? -8.150 11.418 19.202 1.00 98.06 101 PHE A O 1
ATOM 781 N N . ASP A 1 102 ? -8.416 9.419 20.200 1.00 97.75 102 ASP A N 1
ATOM 782 C CA . ASP A 1 102 ? -7.051 9.322 20.714 1.00 97.75 102 ASP A CA 1
ATOM 783 C C . ASP A 1 102 ? -6.080 8.733 19.697 1.00 97.75 102 ASP A C 1
ATOM 785 O O . ASP A 1 102 ? -4.895 9.056 19.723 1.00 97.75 102 ASP A O 1
ATOM 789 N N . LEU A 1 103 ? -6.586 7.907 18.780 1.00 98.19 103 LEU A N 1
ATOM 790 C CA . LEU A 1 103 ? -5.802 7.258 17.738 1.00 98.19 103 LEU A CA 1
ATOM 791 C C . LEU A 1 103 ? -6.601 7.140 16.437 1.00 98.19 103 LEU A C 1
ATOM 793 O O . LEU A 1 103 ? -7.747 6.690 16.431 1.00 98.19 103 LEU A O 1
ATOM 797 N N . TYR A 1 104 ? -5.957 7.467 15.319 1.00 98.12 104 TYR A N 1
ATOM 798 C CA . TYR A 1 104 ? -6.492 7.267 13.974 1.00 98.12 104 TYR A CA 1
ATOM 799 C C . TYR A 1 104 ? -5.725 6.137 13.280 1.00 98.12 104 TYR A C 1
ATOM 801 O O . TYR A 1 104 ? -4.494 6.121 13.298 1.00 98.12 104 TYR A O 1
ATOM 809 N N . VAL A 1 105 ? -6.433 5.193 12.652 1.00 98.12 105 VAL A N 1
ATOM 810 C CA . VAL A 1 105 ? -5.827 4.039 11.959 1.00 98.12 105 VAL A CA 1
ATOM 811 C C . VAL A 1 105 ? -6.379 3.906 10.546 1.00 98.12 105 VAL A C 1
ATOM 813 O O . VAL A 1 105 ? -7.546 3.551 10.378 1.00 98.12 105 VAL A O 1
ATOM 816 N N . PHE A 1 106 ? -5.549 4.150 9.523 1.00 97.06 106 PHE A N 1
ATOM 817 C CA . PHE A 1 106 ? -5.991 4.153 8.118 1.00 97.06 106 PHE A CA 1
ATOM 818 C C . PHE A 1 106 ? -5.385 3.022 7.277 1.00 97.06 106 PHE A C 1
ATOM 820 O O . PHE A 1 106 ? -4.166 2.898 7.157 1.00 97.06 106 PHE A O 1
ATOM 827 N N . GLY A 1 107 ? -6.258 2.215 6.659 1.00 93.94 107 GLY A N 1
ATOM 828 C CA . GLY A 1 107 ? -5.895 0.963 5.974 1.00 93.94 107 GLY A CA 1
ATOM 829 C C . GLY A 1 107 ? -5.737 1.021 4.446 1.00 93.94 107 GLY A C 1
ATOM 830 O O . GLY A 1 107 ? -5.126 0.128 3.867 1.00 93.94 107 GLY A O 1
ATOM 831 N N . HIS A 1 108 ? -6.240 2.059 3.768 1.00 93.00 108 HIS A N 1
ATOM 832 C CA . HIS A 1 108 ? -6.238 2.123 2.293 1.00 93.00 108 HIS A CA 1
ATOM 833 C C . HIS A 1 108 ? -4.856 2.431 1.687 1.00 93.00 108 HIS A C 1
ATOM 835 O O . HIS A 1 108 ? -4.576 2.141 0.526 1.00 93.00 108 HIS A O 1
ATOM 841 N N . ILE A 1 109 ? -3.967 3.026 2.477 1.00 91.06 109 ILE A N 1
ATOM 842 C CA . ILE A 1 109 ? -2.671 3.527 2.025 1.00 91.06 109 ILE A CA 1
ATOM 843 C C . ILE A 1 109 ? -1.638 2.411 2.197 1.00 91.06 109 ILE A C 1
ATOM 845 O O . ILE A 1 109 ? -1.352 1.979 3.308 1.00 91.06 109 ILE A O 1
ATOM 849 N N . HIS A 1 110 ? -1.058 1.926 1.096 1.00 90.62 110 HIS A N 1
ATOM 850 C CA . HIS A 1 110 ? -0.247 0.697 1.099 1.00 90.62 110 HIS A CA 1
ATOM 851 C C . HIS A 1 110 ? 1.188 0.862 1.618 1.00 90.62 110 HIS A C 1
ATOM 853 O O . HIS A 1 110 ? 1.880 -0.141 1.830 1.00 90.62 110 HIS A O 1
ATOM 859 N N . THR A 1 111 ? 1.644 2.095 1.818 1.00 89.12 111 THR A N 1
ATOM 860 C CA . THR A 1 111 ? 2.979 2.407 2.330 1.00 89.12 111 THR A CA 1
ATOM 861 C C . THR A 1 111 ? 2.887 2.759 3.812 1.00 89.12 111 THR A C 1
ATOM 863 O O . THR A 1 111 ? 2.160 3.697 4.137 1.00 89.12 111 THR A O 1
ATOM 866 N N . PRO A 1 112 ? 3.642 2.084 4.698 1.00 91.69 112 PRO A N 1
ATOM 867 C CA . PRO A 1 112 ? 3.601 2.408 6.116 1.00 91.69 112 PRO A CA 1
ATOM 868 C C . PRO A 1 112 ? 4.016 3.854 6.377 1.00 91.69 112 PRO A C 1
ATOM 870 O O . PRO A 1 112 ? 4.981 4.360 5.775 1.00 91.69 112 PRO A O 1
ATOM 873 N N . ASN A 1 113 ? 3.281 4.514 7.268 1.00 91.81 113 ASN A N 1
ATOM 874 C CA . ASN A 1 113 ? 3.534 5.892 7.651 1.00 91.81 113 ASN A CA 1
ATOM 875 C C . ASN A 1 113 ? 2.998 6.211 9.055 1.00 91.81 113 ASN A C 1
ATOM 877 O O . ASN A 1 113 ? 2.105 5.535 9.565 1.00 91.81 113 ASN A O 1
ATOM 881 N N . ARG A 1 114 ? 3.545 7.272 9.648 1.00 94.19 114 ARG A N 1
ATOM 882 C CA . ARG A 1 114 ? 3.010 7.922 10.846 1.00 94.19 114 ARG A CA 1
ATOM 883 C C . ARG A 1 114 ? 2.658 9.358 10.492 1.00 94.19 114 ARG A C 1
ATOM 885 O O . ARG A 1 114 ? 3.295 9.956 9.625 1.00 94.19 114 ARG A O 1
ATOM 892 N N . GLY A 1 115 ? 1.664 9.899 11.166 1.00 93.31 115 GLY A N 1
ATOM 893 C CA . GLY A 1 115 ? 1.285 11.291 11.023 1.00 93.31 115 GLY A CA 1
ATOM 894 C C . GLY A 1 115 ? 0.461 11.746 12.207 1.00 93.31 115 GLY A C 1
ATOM 895 O O . GLY A 1 115 ? 0.444 11.107 13.259 1.00 93.31 115 GLY A O 1
ATOM 896 N N . GLU A 1 116 ? -0.259 12.833 11.995 1.00 94.00 116 GLU A N 1
ATOM 897 C CA . GLU A 1 116 ? -1.146 13.405 12.990 1.00 94.00 116 GLU A CA 1
ATOM 898 C C . GLU A 1 116 ? -2.455 13.828 12.326 1.00 94.00 116 GLU A C 1
ATOM 900 O O . GLU A 1 116 ? -2.467 14.308 11.188 1.00 94.00 116 GLU A O 1
ATOM 905 N N . ILE A 1 117 ? -3.557 13.636 13.044 1.00 94.06 117 ILE A N 1
ATOM 906 C CA . ILE A 1 117 ? -4.872 14.174 12.714 1.00 94.06 117 ILE A CA 1
ATOM 907 C C . ILE A 1 117 ? -5.402 14.860 13.964 1.00 94.06 117 ILE A C 1
ATOM 909 O O . ILE A 1 117 ? -5.493 14.248 15.024 1.00 94.06 117 ILE A O 1
ATOM 913 N N . HIS A 1 118 ? -5.750 16.142 13.838 1.00 94.94 118 HIS A N 1
ATOM 914 C CA . HIS A 1 118 ? -6.325 16.942 14.926 1.00 94.94 118 HIS A CA 1
ATOM 915 C C . HIS A 1 118 ? -5.519 16.899 16.241 1.00 94.94 118 HIS A C 1
ATOM 917 O O . HIS A 1 118 ? -6.116 16.809 17.312 1.00 94.94 118 HIS A O 1
ATOM 923 N N . GLY A 1 119 ? -4.182 16.951 16.187 1.00 94.44 119 GLY A N 1
ATOM 924 C CA . GLY A 1 119 ? -3.345 16.913 17.396 1.00 94.44 119 GLY A CA 1
ATOM 925 C C . GLY A 1 119 ? -3.062 15.513 17.942 1.00 94.44 119 GLY A C 1
ATOM 926 O O . GLY A 1 119 ? -2.495 15.388 19.025 1.00 94.44 119 GLY A O 1
ATOM 927 N N . LYS A 1 120 ? 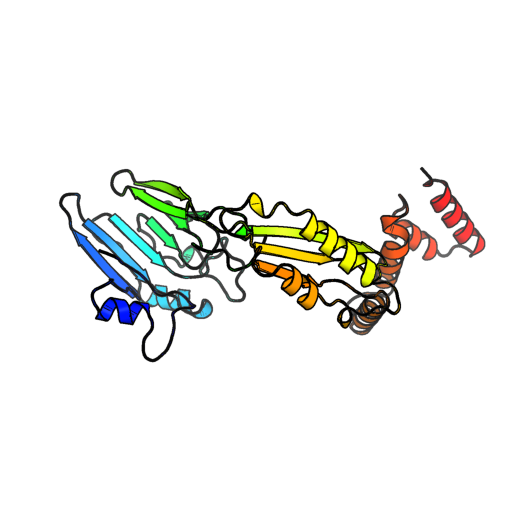-3.514 14.455 17.260 1.00 96.25 120 LYS A N 1
ATOM 928 C CA . LYS A 1 120 ? -3.507 13.079 17.769 1.00 96.25 120 LYS A CA 1
ATOM 929 C C . LYS A 1 120 ? -2.859 12.110 16.773 1.00 96.25 120 LYS A C 1
ATOM 931 O O . LYS A 1 120 ? -2.935 12.343 15.563 1.00 96.25 120 LYS A O 1
ATOM 936 N N . PRO A 1 121 ? -2.232 11.019 17.249 1.00 96.81 121 PRO A N 1
ATOM 937 C CA . PRO A 1 121 ? -1.512 10.083 16.393 1.00 96.81 121 PRO A CA 1
ATOM 938 C C . PRO A 1 121 ? -2.364 9.498 15.262 1.00 96.81 121 PRO A C 1
ATOM 940 O O . PRO A 1 121 ? -3.465 8.990 15.482 1.00 96.81 121 PRO A O 1
ATOM 943 N N . LEU A 1 122 ? -1.804 9.506 14.053 1.00 96.69 122 LEU A N 1
ATOM 944 C CA . LEU A 1 122 ? -2.280 8.731 12.914 1.00 96.69 122 LEU A CA 1
ATOM 945 C C . LEU A 1 122 ? -1.278 7.622 12.601 1.00 96.69 122 LEU A C 1
ATOM 947 O O . LEU A 1 122 ? -0.106 7.884 12.314 1.00 96.69 122 LEU A O 1
ATOM 951 N N . LEU A 1 123 ? -1.774 6.390 12.557 1.00 97.38 123 LEU A N 1
ATOM 952 C CA . LEU A 1 123 ? -1.031 5.228 12.097 1.00 97.38 123 LEU A CA 1
ATOM 953 C C . LEU A 1 123 ? -1.581 4.744 10.761 1.00 97.38 123 LEU A C 1
ATOM 955 O O . LEU A 1 123 ? -2.767 4.455 10.602 1.00 97.38 123 LEU A O 1
ATOM 959 N N . ILE A 1 124 ? -0.677 4.610 9.797 1.00 96.00 124 ILE A N 1
ATOM 960 C CA . ILE A 1 124 ? -0.934 3.965 8.515 1.00 96.00 124 ILE A CA 1
ATOM 961 C C . ILE A 1 124 ? -0.066 2.707 8.494 1.00 96.00 124 ILE A C 1
ATOM 963 O O . ILE A 1 124 ? 1.137 2.803 8.232 1.00 96.00 124 ILE A O 1
ATOM 967 N N . PRO A 1 125 ? -0.633 1.520 8.779 1.00 94.62 125 PRO A N 1
ATOM 968 C CA . PRO A 1 125 ? 0.130 0.275 8.819 1.00 94.62 125 PRO A CA 1
ATOM 969 C C . PRO A 1 125 ? 0.792 -0.084 7.493 1.00 94.62 125 PRO A C 1
ATOM 971 O O . PRO A 1 125 ? 1.836 -0.735 7.477 1.00 94.62 125 PRO A O 1
ATOM 974 N N . GLY A 1 126 ? 0.210 0.364 6.381 1.00 93.50 126 GLY A N 1
ATOM 975 C CA . GLY A 1 126 ? 0.593 -0.090 5.059 1.00 93.50 126 GLY A CA 1
ATOM 976 C C . GLY A 1 126 ? 0.056 -1.483 4.742 1.00 93.50 126 GLY A C 1
ATOM 977 O O . GLY A 1 126 ? -0.692 -2.101 5.495 1.00 93.50 126 GLY A O 1
ATOM 978 N N . SER A 1 127 ? 0.467 -1.983 3.585 1.00 92.62 127 SER A N 1
ATOM 979 C CA . SER A 1 127 ? 0.143 -3.331 3.123 1.00 92.62 127 SER A CA 1
ATOM 980 C C . SER A 1 127 ? 1.118 -4.355 3.712 1.00 92.62 127 SER A C 1
ATOM 982 O O . SER A 1 127 ? 2.308 -4.081 3.863 1.00 92.62 127 SER A O 1
ATOM 984 N N . THR A 1 128 ? 0.654 -5.575 3.977 1.00 92.06 128 THR A N 1
ATOM 985 C CA . THR A 1 128 ? 1.527 -6.684 4.416 1.00 92.06 128 THR A CA 1
ATOM 986 C C . THR A 1 128 ? 2.249 -7.372 3.256 1.00 92.06 128 THR A C 1
ATOM 988 O O . THR A 1 128 ? 3.143 -8.188 3.478 1.00 92.06 128 THR A O 1
ATOM 991 N N . VAL A 1 129 ? 1.882 -7.028 2.018 1.00 88.62 129 VAL A N 1
ATOM 992 C CA . VAL A 1 129 ? 2.474 -7.515 0.769 1.00 88.62 129 VAL A CA 1
ATOM 993 C C . VAL A 1 129 ? 2.677 -6.354 -0.201 1.00 88.62 129 VAL A C 1
ATOM 995 O O . VAL A 1 129 ? 1.926 -5.382 -0.194 1.00 88.62 129 VAL A O 1
ATOM 998 N N . ARG A 1 130 ? 3.698 -6.431 -1.055 1.00 86.38 130 ARG A N 1
ATOM 999 C CA . ARG A 1 130 ? 3.943 -5.413 -2.089 1.00 86.38 130 ARG A CA 1
ATOM 1000 C C . ARG A 1 130 ? 2.961 -5.619 -3.245 1.00 86.38 130 ARG A C 1
ATOM 1002 O O . ARG A 1 130 ? 2.812 -6.742 -3.717 1.00 86.38 130 ARG A O 1
ATOM 1009 N N . THR A 1 131 ? 2.299 -4.554 -3.689 1.00 80.38 131 THR A N 1
ATOM 1010 C CA . THR A 1 131 ? 1.171 -4.632 -4.644 1.00 80.38 131 THR A CA 1
ATOM 1011 C C . THR A 1 131 ? 1.381 -3.792 -5.901 1.00 80.38 131 THR A C 1
ATOM 1013 O O . THR A 1 131 ? 0.856 -4.141 -6.954 1.00 80.38 131 THR A O 1
ATOM 1016 N N . GLN A 1 132 ? 2.163 -2.713 -5.827 1.00 78.50 132 GLN A N 1
ATOM 1017 C CA . GLN A 1 132 ? 2.358 -1.751 -6.916 1.00 78.50 132 GLN A CA 1
ATOM 1018 C C . GLN A 1 132 ? 3.716 -1.900 -7.618 1.00 78.50 132 GLN A C 1
ATOM 1020 O O . GLN A 1 132 ? 3.879 -1.413 -8.737 1.00 78.50 132 GLN A O 1
ATOM 1025 N N . LEU A 1 133 ? 4.693 -2.568 -6.987 1.00 82.81 133 LEU A N 1
ATOM 1026 C CA . LEU A 1 133 ? 6.060 -2.753 -7.513 1.00 82.81 133 LEU A CA 1
ATOM 1027 C C . LEU A 1 133 ? 6.733 -1.424 -7.914 1.00 82.81 133 LEU A C 1
ATOM 1029 O O . LEU A 1 133 ? 7.450 -1.331 -8.913 1.00 82.81 133 LEU A O 1
ATOM 1033 N N . SER A 1 134 ? 6.463 -0.380 -7.136 1.00 80.75 134 SER A N 1
ATOM 1034 C CA . SER A 1 134 ? 6.967 0.980 -7.314 1.00 80.75 134 SER A CA 1
ATOM 1035 C C . SER A 1 134 ? 8.013 1.318 -6.242 1.00 80.75 134 SER A C 1
ATOM 1037 O O . SER A 1 134 ? 8.268 0.538 -5.324 1.00 80.75 134 SER A O 1
ATOM 1039 N N . LYS A 1 135 ? 8.627 2.505 -6.322 1.00 79.62 135 LYS A N 1
ATOM 1040 C CA . LYS A 1 135 ? 9.599 2.944 -5.306 1.00 79.62 135 LYS A CA 1
ATOM 1041 C C . LYS A 1 135 ? 8.981 3.057 -3.903 1.00 79.62 135 LYS A C 1
ATOM 1043 O O . LYS A 1 135 ? 9.667 2.777 -2.928 1.00 79.62 135 LYS A O 1
ATOM 1048 N N . SER A 1 136 ? 7.699 3.413 -3.781 1.00 74.50 136 SER A N 1
ATOM 1049 C CA . SER A 1 136 ? 7.010 3.471 -2.480 1.00 74.50 136 SER A CA 1
ATOM 1050 C C . SER A 1 136 ? 6.837 2.085 -1.843 1.00 74.50 136 SER A C 1
ATOM 1052 O O . SER A 1 136 ? 6.804 1.953 -0.617 1.00 74.50 136 SER A O 1
ATOM 1054 N N . ASP A 1 137 ? 6.826 1.033 -2.663 1.00 80.31 137 ASP A N 1
ATOM 1055 C CA . ASP A 1 137 ? 6.816 -0.360 -2.222 1.00 80.31 137 ASP A CA 1
ATOM 1056 C C . ASP A 1 137 ? 8.181 -0.863 -1.749 1.00 80.31 137 ASP A C 1
ATOM 1058 O O . ASP A 1 137 ? 8.262 -1.996 -1.283 1.00 80.31 137 ASP A O 1
ATOM 1062 N N . LEU A 1 138 ? 9.246 -0.053 -1.820 1.00 82.94 138 LEU A N 1
ATOM 1063 C CA . LEU A 1 138 ? 10.552 -0.400 -1.250 1.00 82.94 138 LEU A CA 1
ATOM 1064 C C . LEU A 1 138 ? 10.577 -0.307 0.278 1.00 82.94 138 LEU A C 1
ATOM 1066 O O . LEU A 1 138 ? 11.397 -0.987 0.894 1.00 82.94 138 LEU A O 1
ATOM 1070 N N . LYS A 1 139 ? 9.669 0.473 0.886 1.00 84.25 139 LYS A N 1
ATOM 1071 C CA . LYS A 1 139 ? 9.556 0.551 2.347 1.00 84.25 139 LYS A CA 1
ATOM 1072 C C . LYS A 1 139 ? 9.221 -0.814 2.943 1.00 84.25 139 LYS A C 1
ATOM 1074 O O . LYS A 1 139 ? 8.414 -1.568 2.392 1.00 84.25 139 LYS A O 1
ATOM 1079 N N . GLU A 1 140 ? 9.815 -1.081 4.098 1.00 88.44 140 GLU A N 1
ATOM 1080 C CA . GLU A 1 140 ? 9.596 -2.296 4.878 1.00 88.44 140 GLU A CA 1
ATOM 1081 C C . GLU A 1 140 ? 8.114 -2.498 5.195 1.00 88.44 140 GLU A C 1
ATOM 1083 O O . GLU A 1 140 ? 7.367 -1.532 5.319 1.00 88.44 140 GLU A O 1
ATOM 1088 N N . ARG A 1 141 ? 7.683 -3.757 5.311 1.00 92.06 141 ARG A N 1
ATOM 1089 C CA . ARG A 1 141 ? 6.316 -4.113 5.705 1.00 92.06 141 ARG A CA 1
ATOM 1090 C C . ARG A 1 141 ? 6.306 -4.614 7.135 1.00 92.06 141 ARG A C 1
ATOM 1092 O O . ARG A 1 141 ? 7.262 -5.252 7.576 1.00 92.06 141 ARG A O 1
ATOM 1099 N N . GLY A 1 142 ? 5.233 -4.327 7.851 1.00 93.81 142 GLY A N 1
ATOM 1100 C CA . GLY A 1 142 ? 5.170 -4.549 9.283 1.00 93.81 142 GLY A CA 1
ATOM 1101 C C . GLY A 1 142 ? 3.763 -4.415 9.821 1.00 93.81 142 GLY A C 1
ATOM 1102 O O . GLY A 1 142 ? 2.809 -4.193 9.078 1.00 93.81 142 GLY A O 1
ATOM 1103 N N . ILE A 1 143 ? 3.678 -4.547 11.131 1.00 96.00 143 ILE A N 1
ATOM 1104 C CA . ILE A 1 143 ? 2.494 -4.247 11.921 1.00 96.00 143 ILE A CA 1
ATOM 1105 C C . ILE A 1 143 ? 2.874 -3.216 12.977 1.00 96.00 143 ILE A C 1
ATOM 1107 O O . ILE A 1 143 ? 4.030 -3.143 13.396 1.00 96.00 143 ILE A O 1
ATOM 1111 N N . PHE A 1 144 ? 1.900 -2.430 13.411 1.00 96.56 144 PHE A N 1
ATOM 1112 C CA . PHE A 1 144 ? 2.059 -1.566 14.569 1.00 96.56 144 PHE A CA 1
ATOM 1113 C C . PHE A 1 144 ? 1.544 -2.289 15.808 1.00 96.56 144 PHE A C 1
ATOM 1115 O O . PHE A 1 144 ? 0.441 -2.832 15.796 1.00 96.56 144 PHE A O 1
ATOM 1122 N N . LEU A 1 145 ? 2.347 -2.284 16.866 1.00 96.50 145 LEU A N 1
ATOM 1123 C CA . LEU A 1 145 ? 1.897 -2.587 18.216 1.00 96.50 145 LEU A CA 1
ATOM 1124 C C . LEU A 1 145 ? 1.693 -1.255 18.925 1.00 96.50 145 LEU A C 1
ATOM 1126 O O . LEU A 1 145 ? 2.632 -0.468 18.998 1.00 96.50 145 LEU A O 1
ATOM 1130 N N . PHE A 1 146 ? 0.481 -0.996 19.402 1.00 94.88 146 PHE A N 1
ATOM 1131 C CA . PHE A 1 146 ? 0.151 0.233 20.115 1.00 94.88 146 PHE A CA 1
ATOM 1132 C C . PHE A 1 146 ? -0.111 -0.088 21.584 1.00 94.88 146 PHE A C 1
ATOM 1134 O O . PHE A 1 146 ? -0.943 -0.941 21.891 1.00 94.88 146 PHE A O 1
ATOM 1141 N N . ASP A 1 147 ? 0.615 0.581 22.471 1.00 92.56 147 ASP A N 1
ATOM 1142 C CA . ASP A 1 147 ? 0.421 0.515 23.915 1.00 92.56 147 ASP A CA 1
ATOM 1143 C C . ASP A 1 147 ? -0.548 1.634 24.314 1.00 92.56 147 ASP A C 1
ATOM 1145 O O . ASP A 1 147 ? -0.211 2.816 24.228 1.00 92.56 147 ASP A O 1
ATOM 1149 N N . VAL A 1 148 ? -1.771 1.252 24.689 1.00 90.00 148 VAL A N 1
ATOM 1150 C CA . VAL A 1 148 ? -2.868 2.183 24.993 1.00 90.00 148 VAL A CA 1
ATOM 1151 C C . VAL A 1 148 ? -2.583 3.009 26.246 1.00 90.00 148 VAL A C 1
ATOM 1153 O O . VAL A 1 148 ? -2.854 4.206 26.250 1.00 90.00 148 VAL A O 1
ATOM 1156 N N . GLU A 1 149 ? -1.993 2.405 27.279 1.00 86.56 149 GLU A N 1
ATOM 1157 C CA . GLU A 1 149 ? -1.695 3.093 28.541 1.00 86.56 149 GLU A CA 1
ATOM 1158 C C . GLU A 1 149 ? -0.606 4.148 28.357 1.00 86.56 149 GLU A C 1
ATOM 1160 O O . GLU A 1 149 ? -0.692 5.256 28.888 1.00 86.56 149 GLU A O 1
ATOM 1165 N N . LYS A 1 150 ? 0.433 3.805 27.589 1.00 87.44 150 LYS A N 1
ATOM 1166 C CA . LYS A 1 150 ? 1.565 4.704 27.339 1.00 87.44 150 LYS A CA 1
ATOM 1167 C C . LYS A 1 150 ? 1.324 5.661 26.175 1.00 87.44 150 LYS A C 1
ATOM 1169 O O . LYS A 1 150 ? 2.058 6.638 26.044 1.00 87.44 150 LYS A O 1
ATOM 1174 N N . GLY A 1 151 ? 0.355 5.367 25.310 1.00 87.44 151 GLY A N 1
ATOM 1175 C CA . GLY A 1 151 ? 0.096 6.117 24.083 1.00 87.44 151 GLY A CA 1
ATOM 1176 C C . GLY A 1 151 ? 1.252 6.055 23.077 1.00 87.44 151 GLY A C 1
ATOM 1177 O O . GLY A 1 151 ? 1.478 7.023 22.353 1.00 87.44 151 GLY A O 1
ATOM 1178 N N . VAL A 1 152 ? 2.013 4.954 23.050 1.00 88.94 152 VAL A N 1
ATOM 1179 C CA . VAL A 1 152 ? 3.191 4.792 22.177 1.00 88.94 152 VAL A CA 1
ATOM 1180 C C . VAL A 1 152 ? 3.036 3.614 21.227 1.00 88.94 152 VAL A C 1
ATOM 1182 O O . VAL A 1 152 ? 2.437 2.593 21.563 1.00 88.94 152 VAL A O 1
ATOM 1185 N N . ASP A 1 153 ? 3.628 3.738 20.041 1.00 92.44 153 ASP A N 1
ATOM 1186 C CA . ASP A 1 153 ? 3.603 2.707 19.012 1.00 92.44 153 ASP A CA 1
ATOM 1187 C C . ASP A 1 153 ? 4.992 2.115 18.725 1.00 92.44 153 ASP A C 1
ATOM 1189 O O . ASP A 1 153 ? 6.020 2.792 18.794 1.00 92.44 153 ASP A O 1
ATOM 1193 N N . PHE A 1 154 ? 5.013 0.841 18.336 1.00 94.75 154 PHE A N 1
ATOM 1194 C CA . PHE A 1 154 ? 6.199 0.121 17.891 1.00 94.75 154 PHE A CA 1
ATOM 1195 C C . PHE A 1 154 ? 5.924 -0.519 16.534 1.00 94.75 154 PHE A C 1
ATOM 1197 O O . PHE A 1 154 ? 4.979 -1.293 16.377 1.00 94.75 154 PHE A O 1
ATOM 1204 N N . PHE A 1 155 ? 6.776 -0.244 15.547 1.00 95.69 155 PHE A N 1
ATOM 1205 C CA . PHE A 1 155 ? 6.671 -0.902 14.247 1.00 95.69 155 PHE A CA 1
ATOM 1206 C C . PHE A 1 155 ? 7.461 -2.208 14.240 1.00 95.69 155 PHE A C 1
ATOM 1208 O O . PHE A 1 155 ? 8.692 -2.211 14.310 1.00 95.69 155 PHE A O 1
ATOM 1215 N N . VAL A 1 156 ? 6.748 -3.323 14.115 1.00 95.62 156 VAL A N 1
ATOM 1216 C CA . VAL A 1 156 ? 7.325 -4.664 14.047 1.00 95.62 156 VAL A CA 1
ATOM 1217 C C . VAL A 1 156 ? 7.389 -5.101 12.593 1.00 95.62 156 VAL A C 1
ATOM 1219 O O . VAL A 1 156 ? 6.370 -5.360 11.951 1.00 95.62 156 VAL A O 1
ATOM 1222 N N . LYS A 1 157 ? 8.612 -5.195 12.067 1.00 94.56 157 LYS A N 1
ATOM 1223 C CA . LYS A 1 157 ? 8.871 -5.631 10.690 1.00 94.56 157 LYS A CA 1
ATOM 1224 C C . LYS A 1 157 ? 8.465 -7.094 10.503 1.00 94.56 157 LYS A C 1
ATOM 1226 O O . LYS A 1 157 ? 8.802 -7.956 11.318 1.00 94.56 157 LYS A O 1
ATOM 1231 N N . LEU A 1 158 ? 7.795 -7.393 9.394 1.00 93.00 158 LEU A N 1
ATOM 1232 C CA . LEU A 1 158 ? 7.503 -8.767 8.994 1.00 93.00 158 LEU A CA 1
ATOM 1233 C C . LEU A 1 158 ? 8.798 -9.443 8.533 1.00 93.00 158 LEU A C 1
ATOM 1235 O O . LEU A 1 158 ? 9.440 -8.987 7.591 1.00 93.00 158 LEU A O 1
ATOM 1239 N N . ARG A 1 159 ? 9.165 -10.548 9.189 1.00 87.00 159 ARG A N 1
ATOM 1240 C CA . ARG A 1 159 ? 10.455 -11.229 8.976 1.00 87.00 159 ARG A CA 1
ATOM 1241 C C . ARG A 1 159 ? 10.600 -11.834 7.580 1.00 87.00 159 ARG A C 1
ATOM 1243 O O . ARG A 1 159 ? 11.653 -11.725 6.970 1.00 87.00 159 ARG A O 1
ATOM 1250 N N . ARG A 1 160 ? 9.539 -12.469 7.076 1.00 88.44 160 ARG A N 1
ATOM 1251 C CA . ARG A 1 160 ? 9.581 -13.279 5.852 1.00 88.44 160 ARG A CA 1
ATOM 1252 C C . ARG A 1 160 ? 8.858 -12.578 4.706 1.00 88.44 160 ARG A C 1
ATOM 1254 O O . ARG A 1 160 ? 7.714 -12.892 4.388 1.00 88.44 160 ARG A O 1
ATOM 1261 N N . GLN A 1 161 ? 9.514 -11.576 4.128 1.00 89.00 161 GLN A N 1
ATOM 1262 C CA . GLN A 1 161 ? 8.969 -10.749 3.050 1.00 89.00 161 GLN A CA 1
ATOM 1263 C C . GLN A 1 161 ? 9.767 -10.932 1.766 1.00 89.00 161 GLN A C 1
ATOM 1265 O O . GLN A 1 161 ? 10.994 -10.968 1.780 1.00 89.00 161 GLN A O 1
ATOM 1270 N N . ARG A 1 162 ? 9.066 -11.001 0.631 1.00 90.75 162 ARG A N 1
ATOM 1271 C CA . ARG A 1 162 ? 9.722 -11.055 -0.676 1.00 90.75 162 ARG A CA 1
ATOM 1272 C C . ARG A 1 162 ? 10.367 -9.702 -0.979 1.00 90.75 162 ARG A C 1
ATOM 1274 O O . ARG A 1 162 ? 9.701 -8.659 -0.932 1.00 90.75 162 ARG A O 1
ATOM 1281 N N . THR A 1 163 ? 11.658 -9.710 -1.289 1.00 91.50 163 THR A N 1
ATOM 1282 C CA . THR A 1 163 ? 12.392 -8.491 -1.651 1.00 91.50 163 THR A CA 1
ATOM 1283 C C . THR A 1 163 ? 11.932 -7.995 -3.017 1.00 91.50 163 THR A C 1
ATOM 1285 O O . THR A 1 163 ? 11.828 -8.785 -3.948 1.00 91.50 163 THR A O 1
ATOM 1288 N N . LEU A 1 164 ? 11.652 -6.694 -3.139 1.00 92.81 164 LEU A N 1
ATOM 1289 C CA . LEU A 1 164 ? 11.422 -6.038 -4.427 1.00 92.81 164 LEU A CA 1
ATOM 1290 C C . LEU A 1 164 ? 12.695 -5.346 -4.877 1.00 92.81 164 LEU A C 1
ATOM 1292 O O . LEU A 1 164 ? 13.293 -4.583 -4.121 1.00 92.81 164 LEU A O 1
ATOM 1296 N N . ILE A 1 165 ? 13.041 -5.571 -6.133 1.00 93.38 165 ILE A N 1
ATOM 1297 C CA . ILE A 1 165 ? 14.172 -4.966 -6.814 1.00 93.38 165 ILE A CA 1
ATOM 1298 C C . ILE A 1 165 ? 13.619 -4.279 -8.048 1.00 93.38 165 ILE A C 1
ATOM 1300 O O . ILE A 1 165 ? 12.879 -4.882 -8.822 1.00 93.38 165 ILE A O 1
ATOM 1304 N N . ILE A 1 166 ? 13.953 -3.006 -8.219 1.00 93.31 166 ILE A N 1
ATOM 1305 C CA . ILE A 1 166 ? 13.587 -2.241 -9.408 1.00 93.31 166 ILE A CA 1
ATOM 1306 C C . ILE A 1 166 ? 14.884 -1.940 -10.143 1.00 93.31 166 ILE A C 1
ATOM 1308 O O . ILE A 1 166 ? 15.732 -1.223 -9.614 1.00 93.31 166 ILE A O 1
ATOM 1312 N N . LYS A 1 167 ? 15.034 -2.501 -11.341 1.00 95.19 167 LYS A N 1
ATOM 1313 C CA . LYS A 1 167 ? 16.202 -2.294 -12.197 1.00 95.19 167 LYS A CA 1
ATOM 1314 C C . LYS A 1 167 ? 15.776 -1.534 -13.441 1.00 95.19 167 LYS A C 1
ATOM 1316 O O . LYS A 1 167 ? 14.881 -1.976 -14.162 1.00 95.19 167 LYS A O 1
ATOM 1321 N N . ASP A 1 168 ? 16.432 -0.409 -13.680 1.00 95.12 168 ASP A N 1
ATOM 1322 C CA . ASP A 1 168 ? 16.242 0.389 -14.883 1.00 95.12 168 ASP A CA 1
ATOM 1323 C C . ASP A 1 168 ? 17.374 0.086 -15.859 1.00 95.12 168 ASP A C 1
ATOM 1325 O O . ASP A 1 168 ? 18.543 0.068 -15.468 1.00 95.12 168 ASP A O 1
ATOM 1329 N N . PHE A 1 169 ? 17.006 -0.136 -17.115 1.00 95.38 169 PHE A N 1
ATOM 1330 C CA . PHE A 1 169 ? 17.917 -0.187 -18.247 1.00 95.38 169 PHE A CA 1
ATOM 1331 C C . PHE A 1 169 ? 17.580 0.962 -19.187 1.00 95.38 169 PHE A C 1
ATOM 1333 O O . PHE A 1 169 ? 16.408 1.175 -19.516 1.00 95.38 169 PHE A O 1
ATOM 1340 N N . HIS A 1 170 ? 18.604 1.703 -19.591 1.00 94.31 170 HIS A N 1
ATOM 1341 C CA . HIS A 1 170 ? 18.481 2.867 -20.456 1.00 94.31 170 HIS A CA 1
ATOM 1342 C C . HIS A 1 170 ? 19.202 2.587 -21.766 1.00 94.31 170 HIS A C 1
ATOM 1344 O O . HIS A 1 170 ? 20.407 2.367 -21.772 1.00 94.31 170 HIS A O 1
ATOM 1350 N N . PHE A 1 171 ? 18.454 2.623 -22.863 1.00 93.50 171 PHE A N 1
ATOM 1351 C CA . PHE A 1 171 ? 18.957 2.321 -24.195 1.00 93.50 171 PHE A CA 1
ATOM 1352 C C . PHE A 1 171 ? 18.853 3.534 -25.110 1.00 93.50 171 PHE A C 1
ATOM 1354 O O . PHE A 1 171 ? 17.868 4.273 -25.069 1.00 93.50 171 PHE A O 1
ATOM 1361 N N . LYS A 1 172 ? 19.845 3.716 -25.979 1.00 91.19 172 LYS A N 1
ATOM 1362 C CA . LYS A 1 172 ? 19.833 4.725 -27.039 1.00 91.19 172 LYS A CA 1
ATOM 1363 C C . LYS A 1 172 ? 20.178 4.029 -28.346 1.00 91.19 172 LYS A C 1
ATOM 1365 O O . LYS A 1 172 ? 21.227 3.404 -28.431 1.00 91.19 172 LYS A O 1
ATOM 1370 N N . ASP A 1 173 ? 19.281 4.122 -29.326 1.00 90.25 173 ASP A N 1
ATOM 1371 C CA . ASP A 1 173 ? 19.443 3.509 -30.654 1.00 90.25 173 ASP A CA 1
ATOM 1372 C C . ASP A 1 173 ? 19.770 1.998 -30.611 1.00 90.25 173 ASP A C 1
ATOM 1374 O O . ASP A 1 173 ? 20.510 1.489 -31.450 1.00 90.25 173 ASP A O 1
ATOM 1378 N N . ALA A 1 174 ? 19.224 1.273 -29.626 1.00 92.19 174 ALA A N 1
ATOM 1379 C CA . ALA A 1 174 ? 19.550 -0.135 -29.404 1.00 92.19 174 ALA A CA 1
ATOM 1380 C C .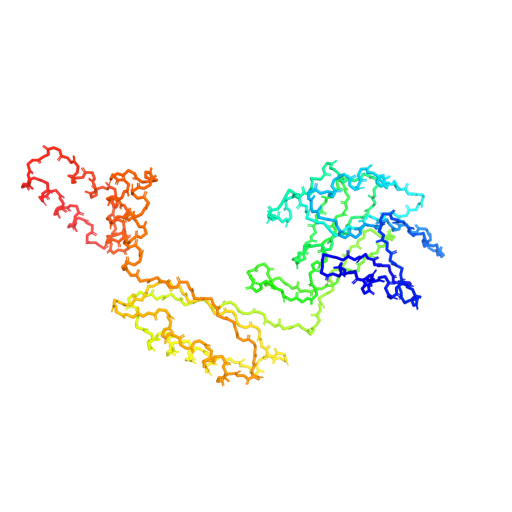 ALA A 1 174 ? 18.666 -1.073 -30.233 1.00 92.19 174 ALA A C 1
ATOM 1382 O O . ALA A 1 174 ? 17.477 -0.816 -30.458 1.00 92.19 174 ALA A O 1
ATOM 1383 N N . THR A 1 175 ? 19.242 -2.193 -30.654 1.00 94.19 175 THR A N 1
ATOM 1384 C CA . THR A 1 175 ? 18.513 -3.310 -31.261 1.00 94.19 175 THR A CA 1
ATOM 1385 C C . THR A 1 175 ? 17.795 -4.143 -30.202 1.00 94.19 175 THR A C 1
ATOM 1387 O O . THR A 1 175 ? 18.194 -4.180 -29.035 1.00 94.19 175 THR A O 1
ATOM 1390 N N . VAL A 1 176 ? 16.761 -4.883 -30.611 1.00 94.00 176 VAL A N 1
ATOM 1391 C CA . VAL A 1 176 ? 16.073 -5.844 -29.732 1.00 94.00 176 VAL A CA 1
ATOM 1392 C C . VAL A 1 176 ? 17.057 -6.846 -29.125 1.00 94.00 176 VAL A C 1
ATOM 1394 O O . VAL A 1 176 ? 17.009 -7.106 -27.926 1.00 94.00 176 VAL A O 1
ATOM 1397 N N . ARG A 1 177 ? 17.999 -7.353 -29.930 1.00 94.56 177 ARG A N 1
ATOM 1398 C CA . ARG A 1 177 ? 18.987 -8.350 -29.491 1.00 94.56 177 ARG A CA 1
ATOM 1399 C C . ARG A 1 177 ? 19.918 -7.827 -28.402 1.00 94.56 177 ARG A C 1
ATOM 1401 O O . ARG A 1 177 ? 20.227 -8.571 -27.477 1.00 94.56 177 ARG A O 1
ATOM 1408 N N . GLU A 1 178 ? 20.366 -6.577 -28.508 1.00 95.56 178 GLU A N 1
ATOM 1409 C CA . GLU A 1 178 ? 21.210 -5.948 -27.483 1.00 95.56 178 GLU A CA 1
ATOM 1410 C C . GLU A 1 178 ? 20.452 -5.810 -26.162 1.00 95.56 178 GLU A C 1
ATOM 1412 O O . GLU A 1 178 ? 20.974 -6.186 -25.115 1.00 95.56 178 GLU A O 1
ATOM 1417 N N . ILE A 1 179 ? 19.191 -5.369 -26.223 1.00 96.12 179 ILE A N 1
ATOM 1418 C CA . ILE A 1 179 ? 18.342 -5.219 -25.037 1.00 96.12 179 ILE A CA 1
ATOM 1419 C C . ILE A 1 179 ? 18.103 -6.572 -24.357 1.00 96.12 179 ILE A C 1
ATOM 1421 O O . ILE A 1 179 ? 18.251 -6.691 -23.141 1.00 96.12 179 ILE A O 1
ATOM 1425 N N . GLU A 1 180 ? 17.736 -7.602 -25.124 1.00 96.50 180 GLU A N 1
ATOM 1426 C CA . GLU A 1 180 ? 17.512 -8.946 -24.582 1.00 96.50 180 GLU A CA 1
ATOM 1427 C C . GLU A 1 180 ? 18.783 -9.537 -23.971 1.00 96.50 180 GLU A C 1
ATOM 1429 O O . GLU A 1 180 ? 18.718 -10.151 -22.904 1.00 96.50 180 GLU A O 1
ATOM 1434 N N . LYS A 1 181 ? 19.933 -9.341 -24.628 1.00 96.81 181 LYS A N 1
ATOM 1435 C CA . LYS A 1 181 ? 21.231 -9.801 -24.137 1.00 96.81 181 LYS A CA 1
ATOM 1436 C C . LYS A 1 181 ? 21.553 -9.177 -22.781 1.00 96.81 181 LYS A C 1
ATOM 1438 O O . LYS A 1 181 ? 21.794 -9.921 -21.837 1.00 96.81 181 LYS A O 1
ATOM 1443 N N . GLU A 1 182 ? 21.490 -7.853 -22.663 1.00 97.56 182 GLU A N 1
ATOM 1444 C CA . GLU A 1 182 ? 21.846 -7.152 -21.423 1.00 97.56 182 GLU A CA 1
ATOM 1445 C C . GLU A 1 182 ? 20.907 -7.525 -20.262 1.00 97.56 182 GLU A C 1
ATOM 1447 O O . GLU A 1 182 ? 21.339 -7.757 -19.130 1.00 97.56 182 GLU A O 1
ATOM 1452 N N . VAL A 1 183 ? 19.607 -7.664 -20.546 1.00 97.50 183 VAL A N 1
ATOM 1453 C CA . VAL A 1 183 ? 18.623 -8.124 -19.555 1.00 97.50 183 VAL A CA 1
ATOM 1454 C C . VAL A 1 183 ? 18.916 -9.560 -19.105 1.00 97.50 183 VAL A C 1
ATOM 1456 O O . VAL A 1 183 ? 18.846 -9.841 -17.905 1.00 97.50 183 VAL A O 1
ATOM 1459 N N . ARG A 1 184 ? 19.237 -10.473 -20.033 1.00 97.19 184 ARG A N 1
ATOM 1460 C CA . ARG A 1 184 ? 19.588 -11.865 -19.704 1.00 97.19 184 ARG A CA 1
ATOM 1461 C C . ARG A 1 184 ? 20.896 -11.955 -18.924 1.00 97.19 184 ARG A C 1
ATOM 1463 O O . ARG A 1 184 ? 20.950 -12.717 -17.967 1.00 97.19 184 ARG A O 1
ATOM 1470 N N . GLU A 1 185 ? 21.920 -11.194 -19.302 1.00 97.75 185 GLU A N 1
ATOM 1471 C CA . GLU A 1 185 ? 23.202 -11.134 -18.586 1.00 97.75 185 GLU A CA 1
ATOM 1472 C C . GLU A 1 185 ? 22.986 -10.717 -17.131 1.00 97.75 185 GLU A C 1
ATOM 1474 O O . GLU A 1 185 ? 23.363 -11.456 -16.223 1.00 97.75 185 GLU A O 1
ATOM 1479 N N . PHE A 1 186 ? 22.235 -9.636 -16.901 1.00 97.88 186 PHE A N 1
ATOM 1480 C CA . PHE A 1 186 ? 21.860 -9.221 -15.550 1.00 97.88 186 PHE A CA 1
ATOM 1481 C C . PHE A 1 186 ? 21.144 -10.327 -14.763 1.00 97.88 186 PHE A C 1
ATOM 1483 O O . PHE A 1 186 ? 21.465 -10.548 -13.600 1.00 97.88 186 PHE A O 1
ATOM 1490 N N . LEU A 1 187 ? 20.169 -11.016 -15.364 1.00 97.31 187 LEU A N 1
ATOM 1491 C CA . LEU A 1 187 ? 19.417 -12.077 -14.683 1.00 97.31 187 LEU A CA 1
ATOM 1492 C C . LEU A 1 187 ? 20.253 -13.344 -14.436 1.00 97.31 187 LEU A C 1
ATOM 1494 O O . LEU A 1 187 ? 19.999 -14.055 -13.462 1.00 97.31 187 LEU A O 1
ATOM 1498 N N . ASN A 1 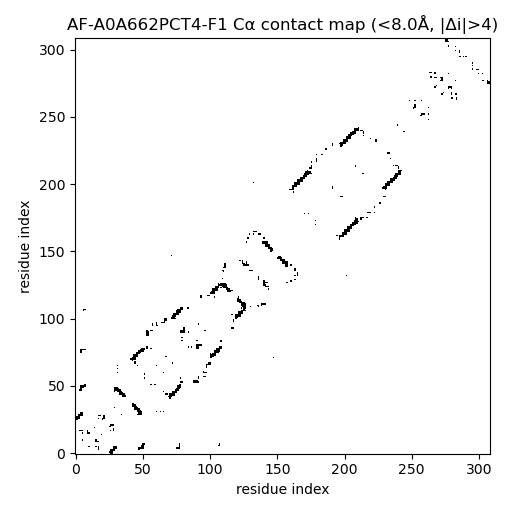188 ? 21.235 -13.633 -15.291 1.00 97.19 188 ASN A N 1
ATOM 1499 C CA . ASN A 1 188 ? 22.166 -14.749 -15.120 1.00 97.19 188 ASN A CA 1
ATOM 1500 C C . ASN A 1 188 ? 23.160 -14.494 -13.986 1.00 97.19 188 ASN A C 1
ATOM 1502 O O . ASN A 1 188 ? 23.422 -15.403 -13.203 1.00 97.19 188 ASN A O 1
ATOM 1506 N N . GLU A 1 189 ? 23.671 -13.269 -13.881 1.00 97.06 189 GLU A N 1
ATOM 1507 C CA . GLU A 1 189 ? 24.600 -12.847 -12.825 1.00 97.06 189 GLU A CA 1
ATOM 1508 C C . GLU A 1 189 ? 23.893 -12.485 -11.513 1.00 97.06 189 GLU A C 1
ATOM 1510 O O . GLU A 1 189 ? 24.534 -12.280 -10.482 1.00 97.06 189 GLU A O 1
ATOM 1515 N N . PHE A 1 190 ? 22.563 -12.384 -11.538 1.00 97.25 190 PHE A N 1
ATOM 1516 C CA . PHE A 1 190 ? 21.786 -12.028 -10.366 1.00 97.25 190 PHE A CA 1
ATOM 1517 C C . PHE A 1 190 ? 21.953 -13.095 -9.262 1.00 97.25 190 PHE A C 1
ATOM 1519 O O . PHE A 1 190 ? 21.733 -14.278 -9.528 1.00 97.25 190 PHE A O 1
ATOM 1526 N N . PRO A 1 191 ? 22.278 -12.712 -8.012 1.00 96.00 191 PRO A N 1
ATOM 1527 C CA . PRO A 1 191 ? 22.575 -13.667 -6.944 1.00 96.00 191 PRO A CA 1
ATOM 1528 C C . PRO A 1 191 ? 21.286 -14.203 -6.303 1.00 96.00 191 PRO A C 1
ATOM 1530 O O . PRO A 1 191 ? 20.872 -13.782 -5.218 1.00 96.00 191 PRO A O 1
ATOM 1533 N N . TRP A 1 192 ? 20.594 -15.096 -7.009 1.00 95.38 192 TRP A N 1
ATOM 1534 C CA . TRP A 1 192 ? 19.293 -15.652 -6.615 1.00 95.38 192 TRP A CA 1
ATOM 1535 C C . TRP A 1 192 ? 19.328 -16.355 -5.252 1.00 95.38 192 TRP A C 1
ATOM 1537 O O . TRP A 1 192 ? 18.375 -16.263 -4.480 1.00 95.38 192 TRP A O 1
ATOM 1547 N N . GLU A 1 193 ? 20.438 -17.019 -4.950 1.00 93.88 193 GLU A N 1
ATOM 1548 C CA . GLU A 1 193 ? 20.709 -17.781 -3.731 1.00 93.88 193 GLU A CA 1
ATOM 1549 C C . GLU A 1 193 ? 20.767 -16.924 -2.460 1.00 93.88 193 GLU A C 1
ATOM 1551 O O . GLU A 1 193 ? 20.550 -17.442 -1.366 1.00 93.88 193 GLU A O 1
ATOM 1556 N N . ASN A 1 194 ? 20.970 -15.610 -2.592 1.00 94.12 194 ASN A N 1
ATOM 1557 C CA . ASN A 1 194 ? 20.980 -14.690 -1.452 1.00 94.12 194 ASN A CA 1
ATOM 1558 C C . ASN A 1 194 ? 19.576 -14.414 -0.882 1.00 94.12 194 ASN A C 1
ATOM 1560 O O . ASN A 1 194 ? 19.445 -13.696 0.112 1.00 94.12 194 ASN A O 1
ATOM 1564 N N . TYR A 1 195 ? 18.517 -14.945 -1.501 1.00 92.44 195 TYR A N 1
ATOM 1565 C CA . TYR A 1 195 ? 17.135 -14.653 -1.136 1.00 92.44 195 TYR A CA 1
ATOM 1566 C C . TYR A 1 195 ? 16.394 -15.909 -0.671 1.00 92.44 195 TYR A C 1
ATOM 1568 O O . TYR A 1 195 ? 16.137 -16.822 -1.449 1.00 92.44 195 TYR A O 1
ATOM 1576 N N . GLU A 1 196 ? 15.944 -15.910 0.589 1.00 90.50 196 GLU A N 1
ATOM 1577 C CA . GLU A 1 196 ? 15.133 -17.001 1.160 1.00 90.50 196 GLU A CA 1
ATOM 1578 C C . GLU A 1 196 ? 13.807 -17.202 0.398 1.00 90.50 196 GLU A C 1
ATOM 1580 O O . GLU A 1 196 ? 13.334 -18.320 0.196 1.00 90.50 196 GLU A O 1
ATOM 1585 N N . LEU A 1 197 ? 13.196 -16.097 -0.037 1.00 91.50 197 LEU A N 1
ATOM 1586 C CA . LEU A 1 197 ? 12.066 -16.087 -0.958 1.00 91.50 197 LEU A CA 1
ATOM 1587 C C . LEU A 1 197 ? 12.527 -15.462 -2.269 1.00 91.50 197 LEU A C 1
ATOM 1589 O O . LEU A 1 197 ? 12.947 -14.306 -2.258 1.00 91.50 197 LEU A O 1
ATOM 1593 N N . GLY A 1 198 ? 12.363 -16.177 -3.388 1.00 93.31 198 GLY A N 1
ATOM 1594 C CA . GLY A 1 198 ? 12.754 -15.670 -4.708 1.00 93.31 198 GLY A CA 1
ATOM 1595 C C . GLY A 1 198 ? 12.266 -14.228 -4.935 1.00 93.31 198 GLY A C 1
ATOM 1596 O O . GLY A 1 198 ? 11.092 -13.946 -4.702 1.00 93.31 198 GLY A O 1
ATOM 1597 N N . PRO A 1 199 ? 13.106 -13.270 -5.329 1.00 94.50 199 PRO A N 1
ATOM 1598 C CA . PRO A 1 199 ? 12.733 -11.857 -5.295 1.00 94.50 199 PRO A CA 1
ATOM 1599 C C . PRO A 1 199 ? 11.645 -11.496 -6.321 1.00 94.50 199 PRO A C 1
ATOM 1601 O O . PRO A 1 199 ? 11.387 -12.222 -7.282 1.00 94.50 199 PRO A O 1
ATOM 1604 N N . LEU A 1 200 ? 10.995 -10.348 -6.108 1.00 94.19 200 LEU A N 1
ATOM 1605 C CA . LEU A 1 200 ? 10.218 -9.638 -7.124 1.00 94.19 200 LEU A CA 1
ATOM 1606 C C . LEU A 1 200 ? 11.177 -8.711 -7.872 1.00 94.19 200 LEU A C 1
ATOM 1608 O O . LEU A 1 200 ? 11.671 -7.752 -7.281 1.00 94.19 200 LEU A O 1
ATOM 1612 N N . ILE A 1 201 ? 11.429 -8.952 -9.153 1.00 95.38 201 ILE A N 1
ATOM 1613 C CA . ILE A 1 201 ? 12.297 -8.091 -9.963 1.00 95.38 201 ILE A CA 1
ATOM 1614 C C . ILE A 1 201 ? 11.441 -7.346 -10.985 1.00 95.38 201 ILE A C 1
ATOM 1616 O O . ILE A 1 201 ? 10.879 -7.934 -11.907 1.00 95.38 201 ILE A O 1
ATOM 1620 N N . ARG A 1 202 ? 11.337 -6.026 -10.824 1.00 95.00 202 ARG A N 1
ATOM 1621 C CA . ARG A 1 202 ? 10.693 -5.120 -11.773 1.00 95.00 202 ARG A CA 1
ATOM 1622 C C . ARG A 1 202 ? 11.760 -4.523 -12.685 1.00 95.00 202 ARG A C 1
ATOM 1624 O O . ARG A 1 202 ? 12.489 -3.621 -12.281 1.00 95.00 202 ARG A O 1
ATOM 1631 N N . ILE A 1 203 ? 11.819 -5.002 -13.921 1.00 95.94 203 ILE A N 1
ATOM 1632 C CA . ILE A 1 203 ? 12.743 -4.507 -14.940 1.00 95.94 203 ILE A CA 1
ATOM 1633 C C . ILE A 1 203 ? 12.040 -3.430 -15.766 1.00 95.94 203 ILE A C 1
ATOM 1635 O O . ILE A 1 203 ? 10.999 -3.672 -16.384 1.00 95.94 203 ILE A O 1
ATOM 1639 N N . ARG A 1 204 ? 12.590 -2.216 -15.769 1.00 95.00 204 ARG A N 1
ATOM 1640 C CA . ARG A 1 204 ? 12.097 -1.092 -16.568 1.00 95.00 204 ARG A CA 1
ATOM 1641 C C . ARG A 1 204 ? 13.061 -0.839 -17.717 1.00 95.00 204 ARG A C 1
ATOM 1643 O O . ARG A 1 204 ? 14.193 -0.437 -17.495 1.00 95.00 204 ARG A O 1
ATOM 1650 N N . ILE A 1 205 ? 12.581 -1.065 -18.932 1.00 95.69 205 ILE A N 1
ATOM 1651 C CA . ILE A 1 205 ? 13.331 -0.863 -20.170 1.00 95.69 205 ILE A CA 1
ATOM 1652 C C . ILE A 1 205 ? 12.915 0.496 -20.727 1.00 95.69 205 ILE A C 1
ATOM 1654 O O . ILE A 1 205 ? 11.747 0.697 -21.086 1.00 95.69 205 ILE A O 1
ATOM 1658 N N . LEU A 1 206 ? 13.848 1.441 -20.720 1.00 92.50 206 LEU A N 1
ATOM 1659 C CA . LEU A 1 206 ? 13.637 2.852 -21.022 1.00 92.50 206 LEU A CA 1
ATOM 1660 C C . LEU A 1 206 ? 14.512 3.270 -22.209 1.00 92.50 206 LEU A C 1
ATOM 1662 O O . LEU A 1 206 ? 15.579 2.702 -22.425 1.00 92.50 206 LEU A O 1
ATOM 1666 N N . GLY A 1 207 ? 14.073 4.290 -22.947 1.00 90.38 207 GLY A N 1
ATOM 1667 C CA . GLY A 1 207 ? 14.873 4.911 -24.003 1.00 90.38 207 GLY A CA 1
ATOM 1668 C C . GLY A 1 207 ? 14.391 4.587 -25.415 1.00 90.38 207 GLY A C 1
ATOM 1669 O O . GLY A 1 207 ? 13.185 4.621 -25.683 1.00 90.38 207 GLY A O 1
ATOM 1670 N N . GLU A 1 208 ? 15.317 4.325 -26.332 1.00 87.69 208 GLU A N 1
ATOM 1671 C CA . GLU A 1 208 ? 15.052 4.340 -27.770 1.00 87.69 208 GLU A CA 1
ATOM 1672 C C . GLU A 1 208 ? 15.513 3.080 -28.492 1.00 87.69 208 GLU A C 1
ATOM 1674 O O . GLU A 1 208 ? 16.624 2.593 -28.288 1.00 87.69 208 GLU A O 1
ATOM 1679 N N . LEU A 1 209 ? 14.635 2.594 -29.370 1.00 89.94 209 LEU A N 1
ATOM 1680 C CA . LEU A 1 209 ? 14.937 1.526 -30.315 1.00 89.94 209 LEU A CA 1
ATOM 1681 C C . LEU A 1 209 ? 15.586 2.094 -31.572 1.00 89.94 209 LEU A C 1
ATOM 1683 O O . LEU A 1 209 ? 15.197 3.169 -32.040 1.00 89.94 209 LEU A O 1
ATOM 1687 N N . LYS A 1 210 ? 16.501 1.311 -32.138 1.00 89.31 210 LYS A N 1
ATOM 1688 C CA . LYS A 1 210 ? 17.065 1.545 -33.463 1.00 89.31 210 LYS A CA 1
ATOM 1689 C C . LYS A 1 210 ? 15.971 1.568 -34.532 1.00 89.31 210 LYS A C 1
ATOM 1691 O O . LYS A 1 210 ? 14.962 0.867 -34.433 1.00 89.31 210 LYS A O 1
ATOM 1696 N N . ASP A 1 211 ? 16.176 2.366 -35.575 1.00 83.56 211 ASP A N 1
ATOM 1697 C CA . ASP A 1 211 ? 15.240 2.427 -36.697 1.00 83.56 211 ASP A CA 1
ATOM 1698 C C . ASP A 1 211 ? 15.066 1.053 -37.365 1.00 83.56 211 ASP A C 1
ATOM 1700 O O . ASP A 1 211 ? 16.028 0.337 -37.632 1.00 83.56 211 ASP A O 1
ATOM 1704 N N . GLY A 1 212 ? 13.809 0.693 -37.634 1.00 82.81 212 GLY A N 1
ATOM 1705 C CA . GLY A 1 212 ? 13.420 -0.612 -38.180 1.00 82.81 212 GLY A CA 1
ATOM 1706 C C . GLY A 1 212 ? 13.025 -1.649 -37.123 1.00 82.81 212 GLY A C 1
ATOM 1707 O O . GLY A 1 212 ? 12.235 -2.539 -37.433 1.00 82.81 212 GLY A O 1
ATOM 1708 N N . GLU A 1 213 ? 13.471 -1.492 -35.876 1.00 87.56 213 GLU A N 1
ATOM 1709 C CA . GLU A 1 213 ? 13.127 -2.389 -34.768 1.00 87.56 213 GLU A CA 1
ATOM 1710 C C . GLU A 1 213 ? 11.747 -2.054 -34.185 1.00 87.56 213 GLU A C 1
ATOM 1712 O O . GLU A 1 213 ? 11.330 -0.888 -34.122 1.00 87.56 213 GLU A O 1
ATOM 1717 N N . ARG A 1 214 ? 11.022 -3.072 -33.704 1.00 84.69 214 ARG A N 1
ATOM 1718 C CA . ARG A 1 214 ? 9.716 -2.877 -33.061 1.00 84.69 214 ARG A CA 1
ATOM 1719 C C . ARG A 1 214 ? 9.727 -3.395 -31.637 1.00 84.69 214 ARG A C 1
ATOM 1721 O O . ARG A 1 214 ? 10.286 -4.433 -31.314 1.00 84.69 214 ARG A O 1
ATOM 1728 N N . LYS A 1 215 ? 8.973 -2.712 -30.774 1.00 85.62 215 LYS A N 1
ATOM 1729 C CA . LYS A 1 215 ? 8.748 -3.171 -29.396 1.00 85.62 215 LYS A CA 1
ATOM 1730 C C . LYS A 1 215 ? 8.130 -4.563 -29.306 1.00 85.62 215 LYS A C 1
ATOM 1732 O O . LYS A 1 215 ? 8.349 -5.233 -28.307 1.00 85.62 215 LYS A O 1
ATOM 1737 N N . SER A 1 216 ? 7.299 -4.925 -30.286 1.00 85.75 216 SER A N 1
ATOM 1738 C CA . SER A 1 216 ? 6.636 -6.230 -30.370 1.00 85.75 216 SER A CA 1
ATOM 1739 C C . SER A 1 216 ? 7.618 -7.381 -30.512 1.00 85.75 216 SER A C 1
ATOM 1741 O O . SER A 1 216 ? 7.253 -8.510 -30.211 1.00 85.75 216 SER A O 1
ATOM 1743 N N . ASP A 1 217 ? 8.829 -7.080 -30.973 1.00 89.56 217 ASP A N 1
ATOM 1744 C CA . ASP A 1 217 ? 9.828 -8.081 -31.307 1.00 89.56 217 ASP A CA 1
ATOM 1745 C C . ASP A 1 217 ? 10.674 -8.443 -30.074 1.00 89.56 217 ASP A C 1
ATOM 1747 O O . ASP A 1 217 ? 11.368 -9.450 -30.104 1.00 89.56 217 ASP A O 1
ATOM 1751 N N . LEU A 1 218 ? 10.578 -7.672 -28.974 1.00 91.44 218 LEU A N 1
ATOM 1752 C CA . LEU A 1 218 ? 11.150 -8.055 -27.680 1.00 91.44 218 LEU A CA 1
ATOM 1753 C C . LEU A 1 218 ? 10.318 -9.167 -27.033 1.00 91.44 218 LEU A C 1
ATOM 1755 O O . LEU A 1 218 ? 9.214 -8.907 -26.532 1.00 91.44 218 LEU A O 1
ATOM 1759 N N . ASP A 1 219 ? 10.886 -10.367 -26.916 1.00 92.81 219 ASP A N 1
ATOM 1760 C CA . ASP A 1 219 ? 10.225 -11.492 -26.253 1.00 92.81 219 ASP A CA 1
ATOM 1761 C C . ASP A 1 219 ? 10.525 -11.525 -24.747 1.00 92.81 219 ASP A C 1
ATOM 1763 O O . ASP A 1 219 ? 11.186 -12.405 -24.188 1.00 92.81 219 ASP A O 1
ATOM 1767 N N . LEU A 1 220 ? 9.973 -10.536 -24.045 1.00 94.12 220 LEU A N 1
ATOM 1768 C CA . LEU A 1 220 ? 10.087 -10.430 -22.588 1.00 94.12 220 LEU A CA 1
ATOM 1769 C C . LEU A 1 220 ? 9.415 -11.605 -21.857 1.00 94.12 220 LEU A C 1
ATOM 1771 O O . LEU A 1 220 ? 9.719 -11.869 -20.691 1.00 94.12 220 LEU A O 1
ATOM 1775 N N . LYS A 1 221 ? 8.489 -12.309 -22.522 1.00 93.19 221 LYS A N 1
ATOM 1776 C CA . LYS A 1 221 ? 7.821 -13.481 -21.955 1.00 93.19 221 LYS A CA 1
ATOM 1777 C C . LYS A 1 221 ? 8.757 -14.685 -21.964 1.00 93.19 221 LYS A C 1
AT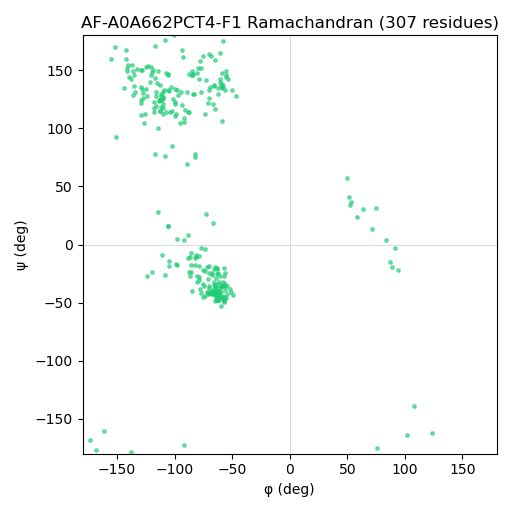OM 1779 O O . LYS A 1 221 ? 8.840 -15.352 -20.936 1.00 93.19 221 LYS A O 1
ATOM 1784 N N . ALA A 1 222 ? 9.468 -14.929 -23.066 1.00 94.81 222 ALA A N 1
ATOM 1785 C CA . ALA A 1 222 ? 10.489 -15.972 -23.137 1.00 94.81 222 ALA A CA 1
ATOM 1786 C C . ALA A 1 222 ? 11.559 -15.764 -22.062 1.00 94.81 222 ALA A C 1
ATOM 1788 O O . ALA A 1 222 ? 11.811 -16.680 -21.281 1.00 94.81 222 ALA A O 1
ATOM 1789 N N . ILE A 1 223 ? 12.069 -14.532 -21.922 1.00 95.44 223 ILE A N 1
ATOM 1790 C CA . ILE A 1 223 ? 13.016 -14.198 -20.848 1.00 95.44 223 ILE A CA 1
ATOM 1791 C C . ILE A 1 223 ? 12.405 -14.508 -19.475 1.00 95.44 223 ILE A C 1
ATOM 1793 O O . ILE A 1 223 ? 13.052 -15.123 -18.640 1.00 95.44 223 ILE A O 1
ATOM 1797 N N . SER A 1 224 ? 11.150 -14.134 -19.207 1.00 94.62 224 SER A N 1
ATOM 1798 C CA . SER A 1 224 ? 10.533 -14.457 -17.911 1.00 94.62 224 SER A CA 1
ATOM 1799 C C . SER A 1 224 ? 10.398 -15.965 -17.656 1.00 94.62 224 SER A C 1
ATOM 1801 O O . SER A 1 224 ? 10.468 -16.379 -16.499 1.00 94.62 224 SER A O 1
ATOM 1803 N N . GLU A 1 225 ? 10.155 -16.770 -18.692 1.00 95.44 225 GLU A N 1
ATOM 1804 C CA . GLU A 1 225 ? 9.993 -18.223 -18.567 1.00 95.44 225 GLU A CA 1
ATOM 1805 C C . GLU A 1 225 ? 11.341 -18.920 -18.322 1.00 95.44 225 GLU A C 1
ATOM 1807 O O . GLU A 1 225 ? 11.399 -19.846 -17.515 1.00 95.44 225 GLU A O 1
ATOM 1812 N N . GLU A 1 226 ? 12.435 -18.431 -18.921 1.00 96.00 226 GLU A N 1
ATOM 1813 C CA . GLU A 1 226 ? 13.806 -18.935 -18.702 1.00 96.00 226 GLU A CA 1
ATOM 1814 C C . GLU A 1 226 ? 14.224 -18.909 -17.222 1.00 96.00 226 GLU A C 1
ATOM 1816 O O . GLU A 1 226 ? 14.946 -19.789 -16.753 1.00 96.00 226 GLU A O 1
ATOM 1821 N N . PHE A 1 227 ? 13.746 -17.919 -16.462 1.00 95.38 227 PHE A N 1
ATOM 1822 C CA . PHE A 1 227 ? 14.081 -17.734 -15.044 1.00 95.38 227 PHE A CA 1
ATOM 1823 C C . PHE A 1 227 ? 12.941 -18.136 -14.096 1.00 95.38 227 PHE A C 1
ATOM 1825 O O . PHE A 1 227 ? 12.950 -17.793 -12.905 1.00 95.38 227 PHE A O 1
ATOM 1832 N N . LYS A 1 228 ? 11.949 -18.879 -14.594 1.00 93.81 228 LYS A N 1
ATOM 1833 C CA . LYS A 1 228 ? 10.823 -19.352 -13.790 1.00 93.81 228 LYS A CA 1
ATOM 1834 C C . LYS A 1 228 ? 11.301 -20.196 -12.610 1.00 93.81 228 LYS A C 1
ATOM 1836 O O . LYS A 1 228 ? 12.174 -21.047 -12.728 1.00 93.81 228 LYS A O 1
ATOM 1841 N N . GLY A 1 229 ? 10.711 -19.946 -11.445 1.00 92.56 229 GLY A N 1
ATOM 1842 C CA . GLY A 1 229 ? 11.052 -20.639 -10.200 1.00 92.56 229 GLY A CA 1
ATOM 1843 C C . GLY A 1 229 ? 12.179 -19.987 -9.393 1.00 92.56 229 GLY A C 1
ATOM 1844 O O . GLY A 1 229 ? 12.221 -20.198 -8.185 1.00 92.56 229 GLY A O 1
ATOM 1845 N N . LYS A 1 230 ? 13.022 -19.132 -9.995 1.00 93.81 230 LYS A N 1
ATOM 1846 C CA . LYS A 1 230 ? 14.054 -18.377 -9.254 1.00 93.81 230 LYS A CA 1
ATOM 1847 C C . LYS A 1 230 ? 13.493 -17.129 -8.562 1.00 93.81 230 LYS A C 1
ATOM 1849 O O . LYS A 1 230 ? 13.918 -16.753 -7.474 1.00 93.81 230 LYS A O 1
ATOM 1854 N N . GLY A 1 231 ? 12.486 -16.506 -9.167 1.00 93.56 231 GLY A N 1
ATOM 1855 C CA . GLY A 1 231 ? 11.773 -15.351 -8.629 1.00 93.56 231 GLY A CA 1
ATOM 1856 C C . GLY A 1 231 ? 10.573 -14.989 -9.495 1.00 93.56 231 GLY A C 1
ATOM 1857 O O . GLY A 1 231 ? 10.160 -15.762 -10.358 1.00 93.56 231 GLY A O 1
ATOM 1858 N N . ILE A 1 232 ? 9.994 -13.814 -9.253 1.00 93.12 232 ILE A N 1
ATOM 1859 C CA . ILE A 1 232 ? 8.903 -13.270 -10.070 1.00 93.12 232 ILE A CA 1
ATOM 1860 C C . ILE A 1 232 ? 9.446 -12.048 -10.795 1.00 93.12 232 ILE A C 1
ATOM 1862 O O . ILE A 1 232 ? 9.777 -11.039 -10.169 1.00 93.12 232 ILE A O 1
ATOM 1866 N N . ILE A 1 233 ? 9.521 -12.137 -12.117 1.00 95.44 233 ILE A N 1
ATOM 1867 C CA . ILE A 1 233 ? 10.045 -11.074 -12.968 1.00 95.44 233 ILE A CA 1
ATOM 1868 C C . ILE A 1 233 ? 8.872 -10.360 -13.630 1.00 95.44 233 ILE A C 1
ATOM 1870 O O . ILE A 1 233 ? 7.916 -10.976 -14.096 1.00 95.44 233 ILE A O 1
ATOM 1874 N N . SER A 1 234 ? 8.929 -9.036 -13.646 1.00 93.50 234 SER A N 1
ATOM 1875 C CA . SER A 1 234 ? 7.913 -8.194 -14.255 1.00 93.50 234 SER A CA 1
ATOM 1876 C C . SER A 1 234 ? 8.573 -7.108 -15.084 1.00 93.50 234 SER A C 1
ATOM 1878 O O . SER A 1 234 ? 9.445 -6.393 -14.595 1.00 93.50 234 SER A O 1
ATOM 1880 N N . PHE A 1 235 ? 8.112 -6.931 -16.318 1.00 94.00 235 PHE A N 1
ATOM 1881 C CA . PHE A 1 235 ?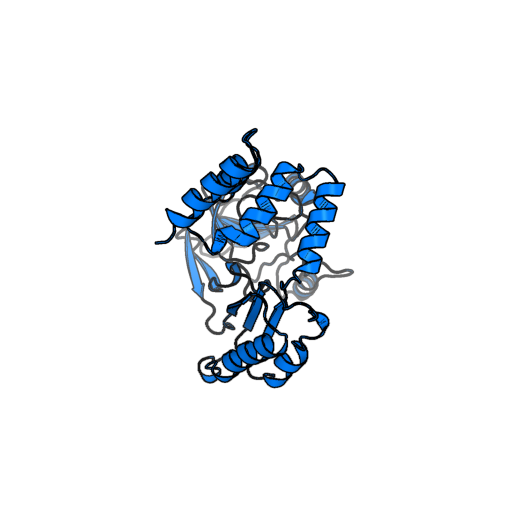 8.688 -5.959 -17.237 1.00 94.00 235 PHE A CA 1
ATOM 1882 C C . PHE A 1 235 ? 7.808 -4.720 -17.421 1.00 94.00 235 PHE A C 1
ATOM 1884 O O . PHE A 1 235 ? 6.576 -4.773 -17.403 1.00 94.00 235 PHE A O 1
ATOM 1891 N N . SER A 1 236 ? 8.463 -3.581 -17.626 1.00 91.56 236 SER A N 1
ATOM 1892 C CA . SER A 1 236 ? 7.866 -2.329 -18.084 1.00 91.56 236 SER A CA 1
ATOM 1893 C C . SER A 1 236 ? 8.629 -1.849 -19.310 1.00 91.56 236 SER A C 1
ATOM 1895 O O . SER A 1 236 ? 9.716 -1.295 -19.168 1.00 91.56 236 SER A O 1
ATOM 1897 N N . ASN A 1 237 ? 8.044 -2.000 -20.496 1.00 91.25 237 ASN A N 1
ATOM 1898 C CA . ASN A 1 237 ? 8.635 -1.511 -21.739 1.00 91.25 237 ASN A CA 1
ATOM 1899 C C . ASN A 1 237 ? 8.147 -0.085 -22.049 1.00 91.25 237 ASN A C 1
ATOM 1901 O O . ASN A 1 237 ? 7.009 0.122 -22.480 1.00 91.25 237 ASN A O 1
ATOM 1905 N N . ARG A 1 238 ? 9.023 0.904 -21.845 1.00 87.88 238 ARG A N 1
ATOM 1906 C CA . ARG A 1 238 ? 8.796 2.314 -22.202 1.00 87.88 238 ARG A CA 1
ATOM 1907 C C . ARG A 1 238 ? 9.754 2.795 -23.290 1.00 87.88 238 ARG A C 1
ATOM 1909 O O . ARG A 1 238 ? 10.039 3.985 -23.355 1.00 87.88 238 ARG A O 1
ATOM 1916 N N . LEU A 1 239 ? 10.218 1.890 -24.152 1.00 86.88 239 LEU A N 1
ATOM 1917 C CA . LEU A 1 239 ? 11.017 2.276 -25.311 1.00 86.88 239 LEU A CA 1
ATOM 1918 C C . LEU A 1 239 ? 10.217 3.215 -26.224 1.00 86.88 239 LEU A C 1
ATOM 1920 O O . LEU A 1 239 ? 8.994 3.298 -26.138 1.00 86.88 239 LEU A O 1
ATOM 1924 N N . THR A 1 240 ? 10.858 3.905 -27.145 1.00 80.88 240 THR A N 1
ATOM 1925 C CA . THR A 1 240 ? 10.178 4.596 -28.243 1.00 80.88 240 THR A CA 1
ATOM 1926 C C . THR A 1 240 ? 11.008 4.437 -29.506 1.00 80.88 240 THR A C 1
ATOM 1928 O O . THR A 1 240 ? 12.220 4.307 -29.436 1.00 80.88 240 THR A O 1
ATOM 1931 N N . SER A 1 241 ? 10.370 4.401 -30.673 1.00 73.69 241 SER A N 1
ATOM 1932 C CA . SER A 1 241 ? 11.100 4.554 -31.939 1.00 73.69 241 SER A CA 1
ATOM 1933 C C . SER A 1 241 ? 11.264 6.047 -32.237 1.00 73.69 241 SER A C 1
ATOM 1935 O O . SER A 1 241 ? 10.299 6.796 -32.007 1.00 73.69 241 SER A O 1
ATOM 1937 N N . LYS A 1 242 ? 12.380 6.464 -32.849 1.00 67.94 242 LYS A N 1
ATOM 1938 C CA . LYS A 1 242 ? 12.579 7.843 -33.344 1.00 67.94 242 LYS A CA 1
ATOM 1939 C C . LYS A 1 242 ? 11.401 8.329 -34.194 1.00 67.94 242 LYS A C 1
ATOM 1941 O O . LYS A 1 242 ? 10.864 9.416 -33.968 1.00 67.94 242 LYS A O 1
ATOM 1946 N N . PHE A 1 243 ? 10.895 7.474 -35.085 1.00 65.81 243 PHE A N 1
ATOM 1947 C CA . PHE A 1 243 ? 9.725 7.767 -35.920 1.00 65.81 243 PHE A CA 1
ATOM 1948 C C . PHE A 1 243 ? 8.460 8.124 -35.116 1.00 65.81 243 PHE A C 1
ATOM 1950 O O . PHE A 1 243 ? 7.825 9.146 -35.374 1.00 65.81 243 PHE A O 1
ATOM 1957 N N . MET A 1 244 ? 8.100 7.331 -34.101 1.00 63.47 244 MET A N 1
ATOM 1958 C CA . MET A 1 244 ? 6.938 7.613 -33.240 1.00 63.47 244 MET A CA 1
ATOM 1959 C C . MET A 1 244 ? 7.095 8.892 -32.412 1.00 63.47 244 MET A C 1
ATOM 1961 O O . MET A 1 244 ? 6.109 9.606 -32.224 1.00 63.47 244 MET A O 1
ATOM 1965 N N . ARG A 1 245 ? 8.310 9.228 -31.957 1.00 66.06 245 ARG A N 1
ATOM 1966 C CA . ARG A 1 245 ? 8.576 10.527 -31.316 1.00 66.06 245 ARG A CA 1
ATOM 1967 C C . ARG A 1 245 ? 8.383 11.684 -32.291 1.00 66.06 245 ARG A C 1
ATOM 1969 O O . ARG A 1 245 ? 7.773 12.691 -31.933 1.00 66.06 245 ARG A O 1
ATOM 1976 N N . ARG A 1 246 ? 8.848 11.534 -33.534 1.00 64.56 246 ARG A N 1
ATOM 1977 C CA . ARG A 1 246 ? 8.641 12.521 -34.606 1.00 64.56 246 ARG A CA 1
ATOM 1978 C C . ARG A 1 246 ? 7.154 12.694 -34.938 1.00 64.56 246 ARG A C 1
ATOM 1980 O O . ARG A 1 246 ? 6.667 13.819 -34.996 1.00 64.56 246 ARG A O 1
ATOM 1987 N N . LEU A 1 247 ? 6.401 11.600 -35.066 1.00 63.84 247 LEU A N 1
ATOM 1988 C CA . LEU A 1 247 ? 4.947 11.632 -35.275 1.00 63.84 247 LEU A CA 1
ATOM 1989 C C . LEU A 1 247 ? 4.180 12.250 -34.098 1.00 63.84 247 LEU A C 1
ATOM 1991 O O . LEU A 1 247 ? 3.219 12.988 -34.317 1.00 63.84 247 LEU A O 1
ATOM 1995 N N . GLY A 1 248 ? 4.587 11.954 -32.860 1.00 65.25 248 GLY A N 1
ATOM 1996 C CA . GLY A 1 248 ? 4.014 12.554 -31.654 1.00 65.25 248 GLY A CA 1
ATOM 1997 C C . GLY A 1 248 ? 4.141 14.076 -31.670 1.00 65.25 248 GLY A C 1
ATOM 1998 O O . GLY A 1 248 ? 3.147 14.774 -31.480 1.00 65.25 248 GLY A O 1
ATOM 1999 N N . ARG A 1 249 ? 5.327 14.582 -32.022 1.00 65.56 249 ARG A N 1
ATOM 2000 C CA . ARG A 1 249 ? 5.598 16.017 -32.186 1.00 65.56 249 ARG A CA 1
ATOM 2001 C C . ARG A 1 249 ? 4.749 16.661 -33.279 1.00 65.56 249 ARG A C 1
ATOM 2003 O O . ARG A 1 249 ? 4.085 17.661 -33.020 1.00 65.56 249 ARG A O 1
ATOM 2010 N N . ILE A 1 250 ? 4.667 16.038 -34.459 1.00 64.44 250 ILE A N 1
ATOM 2011 C CA . ILE A 1 250 ? 3.791 16.504 -35.553 1.00 64.44 250 ILE A CA 1
ATOM 2012 C C . ILE A 1 250 ? 2.331 16.597 -35.078 1.00 64.44 250 ILE A C 1
ATOM 2014 O O . ILE A 1 250 ? 1.614 17.536 -35.421 1.00 64.44 250 ILE A O 1
ATOM 2018 N N . ARG A 1 251 ? 1.877 15.641 -34.261 1.00 63.12 251 ARG A N 1
ATOM 2019 C CA . ARG A 1 251 ? 0.515 15.626 -33.715 1.00 63.12 251 ARG A CA 1
ATOM 2020 C C . ARG A 1 251 ? 0.283 16.723 -32.669 1.00 63.12 251 ARG A C 1
ATOM 2022 O O . ARG A 1 251 ? -0.810 17.281 -32.646 1.00 63.12 251 ARG A O 1
ATOM 2029 N N . MET A 1 252 ? 1.271 17.030 -31.828 1.00 66.25 252 MET A N 1
ATOM 2030 C CA . MET A 1 252 ? 1.196 18.126 -30.850 1.00 66.25 252 MET A CA 1
ATOM 2031 C C . MET A 1 252 ? 1.180 19.493 -31.543 1.00 66.25 252 MET A C 1
ATOM 2033 O O . MET A 1 252 ? 0.329 20.319 -31.215 1.00 66.25 252 MET A O 1
ATOM 2037 N N . ALA A 1 253 ? 2.015 19.677 -32.570 1.00 62.78 253 ALA A N 1
ATOM 2038 C CA . ALA A 1 253 ? 2.026 20.879 -33.404 1.00 62.78 253 ALA A CA 1
ATOM 2039 C C . ALA A 1 253 ? 0.684 21.089 -34.130 1.00 62.78 253 ALA A C 1
ATOM 2041 O O . ALA A 1 253 ? 0.103 22.168 -34.072 1.00 62.78 253 ALA A O 1
ATOM 2042 N N . ARG A 1 254 ? 0.112 20.034 -34.732 1.00 61.31 254 ARG A N 1
ATOM 2043 C CA . ARG A 1 254 ? -1.210 20.102 -35.392 1.00 61.31 254 ARG A CA 1
ATOM 2044 C C . ARG A 1 254 ? -2.368 20.429 -34.448 1.00 61.31 254 ARG A C 1
ATOM 2046 O O . ARG A 1 254 ? -3.393 20.916 -34.907 1.00 61.31 254 ARG A O 1
ATOM 2053 N N . ARG A 1 255 ? -2.237 20.116 -33.158 1.00 68.38 255 ARG A N 1
ATOM 2054 C CA . ARG A 1 255 ? -3.255 20.396 -32.134 1.00 68.38 255 ARG A CA 1
ATOM 2055 C C . ARG A 1 255 ? -3.048 21.746 -31.436 1.00 68.38 255 ARG A C 1
ATOM 2057 O O . ARG A 1 255 ? -3.787 22.040 -30.507 1.00 68.38 255 ARG A O 1
ATOM 2064 N N . GLY A 1 256 ? -2.062 22.539 -31.864 1.00 62.81 256 GLY A N 1
ATOM 2065 C CA . GLY A 1 256 ? -1.773 23.857 -31.295 1.00 62.81 256 GLY A CA 1
ATOM 2066 C C . GLY A 1 256 ? -1.158 23.824 -29.893 1.00 62.81 256 GLY A C 1
ATOM 2067 O O . GLY A 1 256 ? -1.121 24.854 -29.235 1.00 62.81 256 GLY A O 1
ATOM 2068 N N . PHE A 1 257 ? -0.681 22.664 -29.424 1.00 57.75 257 PHE A N 1
ATOM 2069 C CA . PHE A 1 257 ? -0.047 22.529 -28.103 1.00 57.75 257 PHE A CA 1
ATOM 2070 C C . PHE A 1 257 ? 1.427 22.946 -28.085 1.00 57.75 257 PHE A C 1
ATOM 2072 O O . PHE A 1 257 ? 2.008 23.046 -27.012 1.00 57.75 257 PHE A O 1
ATOM 2079 N N . LEU A 1 258 ? 2.036 23.139 -29.256 1.00 58.84 258 LEU A N 1
ATOM 2080 C CA . LEU A 1 258 ? 3.390 23.661 -29.412 1.00 58.84 258 LEU A CA 1
ATOM 2081 C C . LEU A 1 258 ? 3.368 24.684 -30.545 1.00 58.84 258 LEU A C 1
ATOM 2083 O O . LEU A 1 258 ? 2.890 24.381 -31.644 1.00 58.84 258 LEU A O 1
ATOM 2087 N N . SER A 1 259 ? 3.893 25.876 -30.288 1.00 71.12 259 SER A N 1
ATOM 2088 C CA . SER A 1 259 ? 4.219 26.847 -31.330 1.00 71.12 259 SER A CA 1
ATOM 2089 C C . SER A 1 259 ? 5.334 26.307 -32.237 1.00 71.12 259 SER A C 1
ATOM 2091 O O . SER A 1 259 ? 6.110 25.431 -31.850 1.00 71.12 259 SER A O 1
ATOM 2093 N N . VAL A 1 260 ? 5.445 26.840 -33.459 1.00 66.50 260 VAL A N 1
ATOM 2094 C CA . VAL A 1 260 ? 6.521 26.475 -34.407 1.00 66.50 260 VAL A CA 1
ATOM 2095 C C . VAL A 1 260 ? 7.905 26.664 -33.770 1.00 66.50 260 VAL A C 1
ATOM 2097 O O . VAL A 1 260 ? 8.797 25.840 -33.966 1.00 66.50 260 VAL A O 1
ATOM 2100 N N . LYS A 1 261 ? 8.042 27.701 -32.936 1.00 67.06 261 LYS A N 1
ATOM 2101 C CA . LYS A 1 261 ? 9.238 28.017 -32.153 1.00 67.06 261 LYS A CA 1
ATOM 2102 C C . LYS A 1 261 ? 9.563 26.948 -31.108 1.00 67.06 261 LYS A C 1
ATOM 2104 O O . LYS A 1 261 ? 10.688 26.466 -31.061 1.00 67.06 261 LYS A O 1
ATOM 2109 N N . GLU A 1 262 ? 8.582 26.526 -30.312 1.00 68.25 262 GLU A N 1
ATOM 2110 C CA . GLU A 1 262 ? 8.769 25.466 -29.307 1.00 68.25 262 GLU A CA 1
ATOM 2111 C C . GLU A 1 262 ? 9.063 24.107 -29.950 1.00 68.25 262 GLU A C 1
ATOM 2113 O O . GLU A 1 262 ? 9.873 23.335 -29.439 1.00 68.25 262 GLU A O 1
ATOM 2118 N N . LEU A 1 263 ? 8.455 23.826 -31.107 1.00 67.38 263 LEU A N 1
ATOM 2119 C CA . LEU A 1 263 ? 8.767 22.629 -31.879 1.00 67.38 263 LEU A CA 1
ATOM 2120 C C . LEU A 1 263 ? 10.225 22.645 -32.358 1.00 67.38 263 LEU A C 1
ATOM 2122 O O . LEU A 1 263 ? 10.920 21.645 -32.192 1.00 67.38 263 LEU A O 1
ATOM 2126 N N . ALA A 1 264 ? 10.690 23.759 -32.920 1.00 66.00 264 ALA A N 1
ATOM 2127 C CA . ALA A 1 264 ? 12.060 23.891 -33.403 1.00 66.00 264 ALA A CA 1
ATOM 2128 C C . ALA A 1 264 ? 13.092 23.819 -32.263 1.00 66.00 264 ALA A C 1
ATOM 2130 O O . ALA A 1 264 ? 14.065 23.078 -32.378 1.00 66.00 264 ALA A O 1
ATOM 2131 N N . LEU A 1 265 ? 12.828 24.477 -31.129 1.00 72.31 265 LEU A N 1
ATOM 2132 C CA . LEU A 1 265 ? 13.633 24.351 -29.908 1.00 72.31 265 LEU A CA 1
ATOM 2133 C C . LEU A 1 265 ? 13.726 22.898 -29.429 1.00 72.31 265 LEU A C 1
ATOM 2135 O O . LEU A 1 265 ? 14.826 22.421 -29.174 1.00 72.31 265 LEU A O 1
ATOM 2139 N N . SER A 1 266 ? 12.608 22.163 -29.400 1.00 68.31 266 SER A N 1
ATOM 2140 C CA . SER A 1 266 ? 12.608 20.750 -28.989 1.00 68.31 266 SER A CA 1
ATOM 2141 C C . SER A 1 266 ? 13.419 19.837 -29.918 1.00 68.31 266 SER A C 1
ATOM 2143 O O . SER A 1 266 ? 13.932 18.811 -29.481 1.00 68.31 266 SER A O 1
ATOM 2145 N N . ILE A 1 267 ? 13.528 20.185 -31.208 1.00 68.50 267 ILE A N 1
ATOM 2146 C CA . ILE A 1 267 ? 14.349 19.444 -32.177 1.00 68.50 267 ILE A CA 1
ATOM 2147 C C . ILE A 1 267 ? 15.832 19.719 -31.912 1.00 68.50 267 ILE A C 1
ATOM 2149 O O . ILE A 1 267 ? 16.625 18.784 -31.880 1.00 68.50 267 ILE A O 1
ATOM 2153 N N . ILE A 1 268 ? 16.200 20.980 -31.677 1.00 68.81 268 ILE A N 1
ATOM 2154 C CA . ILE A 1 268 ? 17.590 21.360 -31.390 1.00 68.81 268 ILE A CA 1
ATOM 2155 C C . ILE A 1 268 ? 18.044 20.781 -30.043 1.00 68.81 268 ILE A C 1
ATOM 2157 O O . ILE A 1 268 ? 19.153 20.267 -29.952 1.00 68.81 268 ILE A O 1
ATOM 2161 N N . GLU A 1 269 ? 17.194 20.798 -29.013 1.00 68.88 269 GLU A N 1
ATOM 2162 C CA . GLU A 1 269 ? 17.497 20.193 -27.705 1.00 68.88 269 GLU A CA 1
ATOM 2163 C C . GLU A 1 269 ? 17.797 18.693 -27.806 1.00 68.88 269 GLU A C 1
ATOM 2165 O O . GLU A 1 269 ? 18.665 18.185 -27.105 1.00 68.88 269 GLU A O 1
ATOM 2170 N N . GLU A 1 270 ? 17.121 17.981 -28.699 1.00 65.88 270 GLU A N 1
ATOM 2171 C CA . GLU A 1 270 ? 17.305 16.544 -28.887 1.00 65.88 270 GLU A CA 1
ATOM 2172 C C . GLU A 1 270 ? 18.574 16.193 -29.666 1.00 65.88 270 GLU A C 1
ATOM 2174 O O . GLU A 1 270 ? 19.272 15.246 -29.306 1.00 65.88 270 GLU A O 1
ATOM 2179 N N . GLU A 1 271 ? 18.866 16.947 -30.725 1.00 67.31 271 GLU A N 1
ATOM 2180 C CA . GLU A 1 271 ? 20.037 16.694 -31.570 1.00 67.31 271 GLU A CA 1
ATOM 2181 C C . GLU A 1 271 ? 21.332 17.216 -30.921 1.00 67.31 271 GLU A C 1
ATOM 2183 O O . GLU A 1 271 ? 22.394 16.627 -31.113 1.00 67.31 271 GLU A O 1
ATOM 2188 N N . PHE A 1 272 ? 21.253 18.285 -30.115 1.00 62.62 272 PHE A N 1
ATOM 2189 C CA . PHE A 1 272 ? 22.433 18.982 -29.579 1.00 62.62 272 PHE A CA 1
ATOM 2190 C C . PHE A 1 272 ? 22.535 19.011 -28.046 1.00 62.62 272 PHE A C 1
ATOM 2192 O O . PHE A 1 272 ? 23.644 19.139 -27.529 1.00 62.62 272 PHE A O 1
ATOM 2199 N N . GLY A 1 273 ? 21.429 18.874 -27.307 1.00 56.69 273 GLY A N 1
ATOM 2200 C CA . GLY A 1 273 ? 21.379 19.159 -25.865 1.00 56.69 273 GLY A CA 1
ATOM 2201 C C . GLY A 1 273 ? 22.096 18.157 -24.955 1.00 56.69 273 GLY A C 1
ATOM 2202 O O . GLY A 1 273 ? 22.425 18.505 -23.826 1.00 56.69 273 GLY A O 1
ATOM 2203 N N . GLU A 1 274 ? 22.374 16.935 -25.424 1.00 52.53 274 GLU A N 1
ATOM 2204 C CA . GLU A 1 274 ? 23.185 15.957 -24.672 1.00 52.53 274 GLU A CA 1
ATOM 22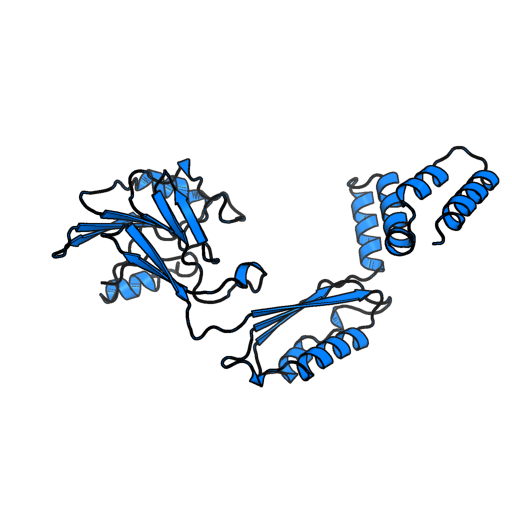05 C C . GLU A 1 274 ? 24.656 15.915 -25.115 1.00 52.53 274 GLU A C 1
ATOM 2207 O O . GLU A 1 274 ? 25.490 15.366 -24.399 1.00 52.53 274 GLU A O 1
ATOM 2212 N N . MET A 1 275 ? 24.982 16.439 -26.302 1.00 52.19 275 MET A N 1
ATOM 2213 C CA . MET A 1 275 ? 26.274 16.195 -26.960 1.00 52.19 275 MET A CA 1
ATOM 2214 C C . MET A 1 275 ? 27.230 17.397 -26.885 1.00 52.19 275 MET A C 1
ATOM 2216 O O . MET A 1 275 ? 28.427 17.238 -27.121 1.00 52.19 275 MET A O 1
ATOM 2220 N N . HIS A 1 276 ? 26.725 18.583 -26.526 1.00 55.88 276 HIS A N 1
ATOM 2221 C CA . HIS A 1 276 ? 27.494 19.826 -26.488 1.00 55.88 276 HIS A CA 1
ATOM 2222 C C . HIS A 1 276 ? 27.130 20.679 -25.265 1.00 55.88 276 HIS A C 1
ATOM 2224 O O . HIS A 1 276 ? 25.960 20.778 -24.907 1.00 55.88 276 HIS A O 1
ATOM 2230 N N . SER A 1 277 ? 28.112 21.369 -24.672 1.00 60.25 277 SER A N 1
ATOM 2231 C CA . SER A 1 277 ? 27.943 22.350 -23.574 1.00 60.25 277 SER A CA 1
ATOM 2232 C C . SER A 1 277 ? 27.182 23.623 -23.987 1.00 60.25 277 SER A C 1
ATOM 2234 O O . SER A 1 277 ? 27.283 24.660 -23.338 1.00 60.25 277 SER A O 1
ATOM 2236 N N . ILE A 1 278 ? 26.442 23.565 -25.094 1.00 65.38 278 ILE A N 1
ATOM 2237 C CA . ILE A 1 278 ? 25.815 24.700 -25.760 1.00 65.38 278 ILE A CA 1
ATOM 2238 C C . ILE A 1 278 ? 24.327 24.672 -25.468 1.00 65.38 278 ILE A C 1
ATOM 2240 O O . ILE A 1 278 ? 23.668 23.653 -25.667 1.00 65.38 278 ILE A O 1
ATOM 2244 N N . SER A 1 279 ? 23.780 25.817 -25.068 1.00 72.75 279 SER A N 1
ATOM 2245 C CA . SER A 1 279 ? 22.346 25.972 -24.874 1.00 72.75 279 SER A CA 1
ATOM 2246 C C . SER A 1 279 ? 21.605 25.859 -26.216 1.00 72.75 279 SER A C 1
ATOM 2248 O O . SER A 1 279 ? 21.799 26.694 -27.105 1.00 72.75 279 SER A O 1
ATOM 2250 N N . PRO A 1 280 ? 20.676 24.900 -26.375 1.00 70.12 280 PRO A N 1
ATOM 2251 C CA . PRO A 1 280 ? 19.842 24.782 -27.575 1.00 70.12 280 PRO A CA 1
ATOM 2252 C C . PRO A 1 280 ? 19.036 26.051 -27.894 1.00 70.12 280 PRO A C 1
ATOM 2254 O O . PRO A 1 280 ? 18.706 26.320 -29.049 1.00 70.12 280 PRO A O 1
ATOM 2257 N N . ARG A 1 281 ? 18.762 26.876 -26.873 1.00 74.31 281 ARG A N 1
ATOM 2258 C CA . ARG A 1 281 ? 18.113 28.183 -27.032 1.00 74.31 281 ARG A CA 1
ATOM 2259 C C . ARG A 1 281 ? 19.006 29.212 -27.714 1.00 74.31 281 ARG A C 1
ATOM 2261 O O . ARG A 1 281 ? 18.489 30.017 -28.479 1.00 74.31 281 ARG A O 1
ATOM 2268 N N . GLU A 1 282 ? 20.310 29.183 -27.465 1.00 75.62 282 GLU A N 1
ATOM 2269 C CA . GLU A 1 282 ? 21.265 30.108 -28.089 1.00 75.62 282 GLU A CA 1
ATOM 2270 C C . GLU A 1 282 ? 21.443 29.781 -29.572 1.00 75.62 282 GLU A C 1
ATOM 2272 O O . GLU A 1 282 ? 21.403 30.680 -30.408 1.00 75.62 282 GLU A O 1
ATOM 2277 N N . ILE A 1 283 ? 21.520 28.489 -29.912 1.00 76.38 283 ILE A N 1
ATOM 2278 C CA . ILE A 1 283 ? 21.516 28.027 -31.310 1.00 76.38 283 ILE A CA 1
ATOM 2279 C C . ILE A 1 283 ? 20.249 28.518 -32.017 1.00 76.38 283 ILE A C 1
ATOM 2281 O O . ILE A 1 283 ? 20.325 29.091 -33.104 1.00 76.38 283 ILE A O 1
ATOM 2285 N N . PHE A 1 284 ? 19.085 28.340 -31.386 1.00 77.94 284 PHE A N 1
ATOM 2286 C CA . PHE A 1 284 ? 17.821 28.789 -31.962 1.00 77.94 284 PHE A CA 1
ATOM 2287 C C . PHE A 1 284 ? 17.767 30.314 -32.155 1.00 77.94 284 PHE A C 1
ATOM 2289 O O . PHE A 1 284 ? 17.298 30.775 -33.188 1.00 77.94 284 PHE A O 1
ATOM 2296 N N . GLN A 1 285 ? 18.277 31.104 -31.206 1.00 79.75 285 GLN A N 1
ATOM 2297 C CA . GLN A 1 285 ? 18.313 32.569 -31.314 1.00 79.75 285 GLN A CA 1
ATOM 2298 C C . GLN A 1 285 ? 19.204 33.066 -32.454 1.00 79.75 285 GLN A C 1
ATOM 2300 O O . GLN A 1 285 ? 18.864 34.052 -33.104 1.00 79.75 285 GLN A O 1
ATOM 2305 N N . VAL A 1 286 ? 20.330 32.397 -32.717 1.00 80.50 286 VAL A N 1
ATOM 2306 C CA . VAL A 1 286 ? 21.184 32.736 -33.866 1.00 80.50 286 VAL A CA 1
ATOM 2307 C C . VAL A 1 286 ? 20.472 32.408 -35.181 1.00 80.50 286 VAL A C 1
ATOM 2309 O O . VAL A 1 286 ? 20.510 33.217 -36.104 1.00 80.50 286 VAL A O 1
ATOM 2312 N N . LEU A 1 287 ? 19.764 31.277 -35.245 1.00 78.06 287 LEU A N 1
ATOM 2313 C CA . LEU A 1 287 ? 18.963 30.884 -36.412 1.00 78.06 287 LEU A CA 1
ATOM 2314 C C . LEU A 1 287 ? 17.738 31.786 -36.653 1.00 78.06 287 LEU A C 1
ATOM 2316 O O . LEU A 1 287 ? 17.275 31.880 -37.783 1.00 78.06 287 LEU A O 1
ATOM 2320 N N . GLU A 1 288 ? 17.204 32.425 -35.611 1.00 78.81 288 GLU A N 1
ATOM 2321 C CA . GLU A 1 288 ? 16.075 33.369 -35.694 1.00 78.81 288 GLU A CA 1
ATOM 2322 C C . GLU A 1 288 ? 16.526 34.808 -36.014 1.00 78.81 288 GLU A C 1
ATOM 2324 O O . GLU A 1 288 ? 15.690 35.683 -36.211 1.00 78.81 288 GLU A O 1
ATOM 2329 N N . SER A 1 289 ? 17.833 35.086 -36.038 1.00 76.88 289 SER A N 1
ATOM 2330 C CA . SER A 1 289 ? 18.328 36.443 -36.273 1.00 76.88 289 SER A CA 1
ATOM 2331 C C . SER A 1 289 ? 18.146 36.883 -37.731 1.00 76.88 289 SER A C 1
ATOM 2333 O O . SER A 1 289 ? 18.394 36.106 -38.645 1.00 76.88 289 SER A O 1
ATOM 2335 N N . ASP A 1 290 ? 17.794 38.155 -37.954 1.00 79.56 290 ASP A N 1
ATOM 2336 C CA . ASP A 1 290 ? 17.674 38.771 -39.293 1.00 79.56 290 ASP A CA 1
ATOM 2337 C C . ASP A 1 290 ? 19.044 39.032 -39.967 1.00 79.56 290 ASP A C 1
ATOM 2339 O O . ASP A 1 290 ? 19.210 39.965 -40.758 1.00 79.56 290 ASP A O 1
ATOM 2343 N N . LEU A 1 291 ? 20.071 38.260 -39.608 1.00 83.44 291 LEU A N 1
ATOM 2344 C CA . LEU A 1 291 ? 21.407 38.387 -40.179 1.00 83.44 291 LEU A CA 1
ATOM 2345 C C . LEU A 1 291 ? 21.473 37.695 -41.551 1.00 83.44 291 LEU A C 1
ATOM 2347 O O . LEU A 1 291 ? 20.761 36.718 -41.780 1.00 83.44 291 LEU A O 1
ATOM 2351 N N . PRO A 1 292 ? 22.351 38.155 -42.461 1.00 84.62 292 PRO A N 1
ATOM 2352 C CA . PRO A 1 292 ? 22.657 37.421 -43.685 1.00 84.62 292 PRO A CA 1
ATOM 2353 C C . PRO A 1 292 ? 23.127 35.990 -43.386 1.00 84.62 292 PRO A C 1
ATOM 2355 O O . PRO A 1 292 ? 23.847 35.768 -42.411 1.00 84.62 292 PRO A O 1
ATOM 2358 N N . ASP A 1 293 ? 22.785 35.031 -44.253 1.00 79.50 293 ASP A N 1
ATOM 2359 C CA . ASP A 1 293 ? 23.087 33.602 -44.054 1.00 79.50 293 ASP A CA 1
ATOM 2360 C C . ASP A 1 293 ? 24.571 33.330 -43.737 1.00 79.50 293 ASP A C 1
ATOM 2362 O O . ASP A 1 293 ? 24.885 32.498 -42.885 1.00 79.50 293 ASP A O 1
ATOM 2366 N N . GLU A 1 294 ? 25.498 34.053 -44.376 1.00 80.38 294 GLU A N 1
ATOM 2367 C CA . GLU A 1 294 ? 26.941 33.917 -44.119 1.00 80.38 294 GLU A CA 1
ATOM 2368 C C . GLU A 1 294 ? 27.328 34.316 -42.682 1.00 80.38 294 GLU A C 1
ATOM 2370 O O . GLU A 1 294 ? 28.133 33.634 -42.044 1.00 80.38 294 GLU A O 1
ATOM 2375 N N . ASP A 1 295 ? 26.699 35.358 -42.133 1.00 81.50 295 ASP A N 1
ATOM 2376 C CA . ASP A 1 295 ? 26.941 35.839 -40.768 1.00 81.50 295 ASP A CA 1
ATOM 2377 C C . ASP A 1 295 ? 26.295 34.924 -39.717 1.00 81.50 295 ASP A C 1
ATOM 2379 O O . ASP A 1 295 ? 26.852 34.717 -38.632 1.00 81.50 295 ASP A O 1
ATOM 2383 N N . VAL A 1 296 ? 25.136 34.338 -40.039 1.00 83.50 296 VAL A N 1
ATOM 2384 C CA . VAL A 1 296 ? 24.483 33.306 -39.218 1.00 83.50 296 VAL A CA 1
ATOM 2385 C C . VAL A 1 296 ? 25.384 32.076 -39.115 1.00 83.50 296 VAL A C 1
ATOM 2387 O O . VAL A 1 296 ? 25.635 31.582 -38.011 1.00 83.50 296 VAL A O 1
ATOM 2390 N N . LEU A 1 297 ? 25.920 31.604 -40.244 1.00 80.38 297 LEU A N 1
ATOM 2391 C CA . LEU A 1 297 ? 26.816 30.448 -40.292 1.00 80.38 297 LEU A CA 1
ATOM 2392 C C . LEU A 1 297 ? 28.121 30.699 -39.529 1.00 80.38 297 LEU A C 1
ATOM 2394 O O . LEU A 1 297 ? 28.560 29.825 -38.779 1.00 80.38 297 LEU A O 1
ATOM 2398 N N . GLU A 1 298 ? 28.717 31.885 -39.657 1.00 83.44 298 GLU A N 1
ATOM 2399 C CA . GLU A 1 298 ? 29.926 32.258 -38.914 1.00 83.44 298 GLU A CA 1
ATOM 2400 C C . GLU A 1 298 ? 29.662 32.345 -37.401 1.00 83.44 298 GLU A C 1
ATOM 2402 O O . GLU A 1 298 ? 30.459 31.847 -36.599 1.00 83.44 298 GLU A O 1
ATOM 2407 N N . ARG A 1 299 ? 28.513 32.896 -36.981 1.00 81.44 299 ARG A N 1
ATOM 2408 C CA . ARG A 1 299 ? 28.114 32.914 -35.564 1.00 81.44 299 ARG A CA 1
ATOM 2409 C C . ARG A 1 299 ? 27.884 31.518 -35.010 1.00 81.44 299 ARG A C 1
ATOM 2411 O O . ARG A 1 299 ? 28.409 31.224 -33.941 1.00 81.44 299 ARG A O 1
ATOM 2418 N N . LEU A 1 300 ? 27.156 30.658 -35.724 1.00 79.69 300 LEU A N 1
ATOM 2419 C CA . LEU A 1 300 ? 26.963 29.261 -35.321 1.00 79.69 300 LEU A CA 1
ATOM 2420 C C . LEU A 1 300 ? 28.300 28.530 -35.220 1.00 79.69 300 LEU A C 1
ATOM 2422 O O . LEU A 1 300 ? 28.525 27.789 -34.267 1.00 79.69 300 LEU A O 1
ATOM 2426 N N . ARG A 1 301 ? 29.211 28.774 -36.166 1.00 79.56 301 ARG A N 1
ATOM 2427 C CA . ARG A 1 301 ? 30.546 28.178 -36.165 1.00 79.56 301 ARG A CA 1
ATOM 2428 C C . ARG A 1 301 ? 31.352 28.598 -34.939 1.00 79.56 301 ARG A C 1
ATOM 2430 O O . ARG A 1 301 ? 31.942 27.727 -34.312 1.00 79.56 301 ARG A O 1
ATOM 2437 N N . ARG A 1 302 ? 31.347 29.880 -34.560 1.00 80.06 302 ARG A N 1
ATOM 2438 C CA . ARG A 1 302 ? 31.989 30.346 -33.315 1.00 80.06 302 ARG A CA 1
ATOM 2439 C C . ARG A 1 302 ? 31.353 29.718 -32.085 1.00 80.06 302 ARG A C 1
ATOM 2441 O O . ARG A 1 302 ? 32.058 29.143 -31.270 1.00 80.06 302 ARG A O 1
ATOM 2448 N N . LEU A 1 303 ? 30.025 29.716 -32.019 1.00 76.06 303 LEU A N 1
ATOM 2449 C CA . LEU A 1 303 ? 29.270 29.146 -30.902 1.00 76.06 303 LEU A CA 1
ATOM 2450 C C . LEU A 1 303 ? 29.561 27.644 -30.707 1.00 76.06 303 LEU A C 1
ATOM 2452 O O . LEU A 1 303 ? 29.657 27.174 -29.574 1.00 76.06 303 LEU A O 1
ATOM 2456 N N . LEU A 1 304 ? 29.760 26.908 -31.807 1.00 70.56 304 LEU A N 1
ATOM 2457 C CA . LEU A 1 304 ? 30.136 25.489 -31.824 1.00 70.56 304 LEU A CA 1
ATOM 2458 C C . LEU A 1 304 ? 31.632 25.235 -31.561 1.00 70.56 304 LEU A C 1
ATOM 2460 O O . LEU A 1 304 ? 31.980 24.156 -31.086 1.00 70.56 304 LEU A O 1
ATOM 2464 N N . LEU A 1 305 ? 32.518 26.181 -31.890 1.00 71.00 305 LEU A N 1
ATOM 2465 C CA . LEU A 1 305 ? 33.969 26.066 -31.685 1.00 71.00 305 LEU A CA 1
ATOM 2466 C C . LEU A 1 305 ? 34.396 26.483 -30.273 1.00 71.00 305 LEU A C 1
ATOM 2468 O O . LEU A 1 305 ? 35.225 25.797 -29.680 1.00 71.00 305 LEU A O 1
ATOM 2472 N N . ASP A 1 306 ? 33.798 27.539 -29.722 1.00 64.50 306 ASP A N 1
ATOM 2473 C CA . ASP A 1 306 ? 34.118 28.079 -28.393 1.00 64.50 306 ASP A CA 1
ATOM 2474 C C . ASP A 1 306 ? 33.667 27.144 -27.256 1.00 64.50 306 ASP A C 1
ATOM 2476 O O . ASP A 1 306 ? 34.182 27.216 -26.145 1.00 64.50 306 ASP A O 1
ATOM 2480 N N . ASN A 1 307 ? 32.746 26.219 -27.547 1.00 58.53 307 ASN A N 1
ATOM 2481 C CA . ASN A 1 307 ? 32.221 25.226 -26.605 1.00 58.53 307 ASN A CA 1
ATOM 2482 C C . ASN A 1 307 ? 32.758 23.799 -26.847 1.00 58.53 307 ASN A C 1
ATOM 2484 O O . ASN A 1 307 ? 32.193 22.827 -26.341 1.00 58.53 307 ASN A O 1
ATOM 2488 N N . ARG A 1 308 ? 33.849 23.647 -27.617 1.00 53.00 308 ARG A N 1
ATOM 2489 C CA . ARG A 1 308 ? 34.642 22.405 -27.659 1.00 53.00 308 ARG A CA 1
ATOM 2490 C C . ARG A 1 308 ? 35.629 22.377 -26.486 1.00 53.00 308 ARG A C 1
ATOM 2492 O O . ARG A 1 308 ? 36.822 22.609 -26.673 1.00 53.00 308 ARG A O 1
ATOM 2499 N N . SER A 1 309 ? 35.128 22.064 -25.294 1.00 43.31 309 SER A N 1
ATOM 2500 C CA . SER A 1 309 ? 35.922 21.613 -24.141 1.00 43.31 309 SER A CA 1
ATOM 2501 C C . SER A 1 309 ? 35.229 20.443 -23.467 1.00 43.31 309 SER A C 1
ATOM 2503 O O . SER A 1 309 ? 34.058 20.651 -23.071 1.00 43.31 309 SER A O 1
#

pLDDT: mean 87.3, std 11.65, range [43.31, 98.69]

Foldseek 3Di:
DAEDEAEPVQDDPPDGPVRVCVVVVNYHYAALDKDWDQDPVGIEIEHEHYDDPQQCVLVSCVVSVDDDDPDAYEYEYAFAEPPQDDDPDDGDYLVSHDDDHQEYEYENRQAWDWDDRNNHIYTYQHNQAQDPLDPSSQHFHFGWDADRVVRDIDTGGDPQYAHRAEAEDEDEQDALVVVLVVVLVCVVPPPLVVHPAQHEYEYEYDEEYHPPHDPVPNPVVVSQVVCPPSHHYHYHYHYDYPVVVVVVLVVCVVVVVADPLRSQLVVLCVVPVVPWPARSVVLSVLVVDPDDPVVSVVVVVCSRVVGPD

Sequence (309 aa):
PVVAIHGNHEIRRPINPIEALHKSSLLINLHGESVVLEGSDGKLTIHGMGFVPDKYAAKALSSWSPSPEEGFNVLMLHQSVLGYVYPNERPLEIGEIPKGFDLYVFGHIHTPNRGEIHGKPLLIPGSTVRTQLSKSDLKERGIFLFDVEKGVDFFVKLRRQRTLIIKDFHFKDATVREIEKEVREFLNEFPWENYELGPLIRIRILGELKDGERKSDLDLKAISEEFKGKGIISFSNRLTSKFMRRLGRIRMARRGFLSVKELALSIIEEEFGEMHSISPREIFQVLESDLPDEDVLERLRRLLLDNRS